Protein AF-A0A101HJ60-F1 (afdb_monomer)

Nearest PDB structures (foldseek):
  8q4e-assembly1_A  TM=5.553E-01  e=1.356E-05  Legionella pneumophila 130b
  1u0o-assembly1_B  TM=5.057E-01  e=9.480E-02  Bothrops jararaca
  3bx4-assembly1_D  TM=4.708E-01  e=1.069E-01  unclassified
  1j35-assembly1_B  TM=5.857E-01  e=5.773E-01  Protobothrops flavoviridis
  1ijk-assembly1_C  TM=5.055E-01  e=4.272E-01  Bothrops jararaca

Solvent-accessible surface area (backbone atoms only — not comparable to full-atom values): 15508 Å² total; per-residue (Å²): 134,86,74,50,78,64,54,52,50,50,54,50,51,51,49,52,51,52,56,61,58,66,66,63,78,84,44,71,77,79,58,93,87,58,91,65,88,54,46,89,73,28,57,51,35,50,51,46,51,53,40,45,74,73,67,48,76,58,100,82,52,80,66,46,78,65,49,37,50,44,52,51,62,42,69,60,53,48,84,59,90,69,49,46,73,75,31,49,55,84,42,73,48,60,46,70,32,54,61,79,42,59,17,59,20,76,66,79,60,55,63,73,59,40,71,60,55,67,70,90,76,72,87,73,75,96,64,74,72,36,48,50,43,77,39,17,81,83,61,48,15,34,31,33,71,83,78,60,34,34,35,51,51,74,77,48,67,39,30,46,50,45,41,74,95,71,14,62,58,73,77,36,81,59,55,27,72,25,71,39,78,56,74,43,32,16,55,40,41,21,54,17,12,62,33,68,48,35,57,71,57,83,82,56,64,46,48,43,20,19,40,32,40,50,65,57,47,48,35,41,29,70,44,25,42,37,76,42,53,53,53,82,75,29,60,55,60,46,26,49,27,67,32,77,63,46,95,63,22,23,26,25,35,24,37,69,76,58,52,68,46,69,40,55,14,84,46,71,34,26,30,45,26,32,33,73,80,134

Structure (mmCIF, N/CA/C/O backbone):
data_AF-A0A101HJ60-F1
#
_entry.id   AF-A0A101HJ60-F1
#
loop_
_atom_site.group_PDB
_atom_site.id
_atom_site.type_symbol
_atom_site.label_atom_id
_atom_site.label_alt_id
_atom_site.label_comp_id
_atom_site.label_asym_id
_atom_site.label_entity_id
_atom_site.label_seq_id
_atom_site.pdbx_PDB_ins_code
_atom_site.Cartn_x
_atom_site.Cartn_y
_atom_site.Cartn_z
_atom_site.occupancy
_atom_site.B_iso_or_equiv
_atom_site.auth_seq_id
_atom_site.auth_comp_id
_atom_site.auth_asym_id
_atom_site.auth_atom_id
_atom_site.pdbx_PDB_model_num
ATOM 1 N N . MET A 1 1 ? 21.385 -27.081 -83.875 1.00 53.28 1 MET A N 1
ATOM 2 C CA . MET A 1 1 ? 20.832 -25.884 -84.543 1.00 53.28 1 MET A CA 1
ATOM 3 C C . MET A 1 1 ? 21.616 -24.682 -84.031 1.00 53.28 1 MET A C 1
ATOM 5 O O . MET A 1 1 ? 21.641 -24.483 -82.825 1.00 53.28 1 MET A O 1
ATOM 9 N N . LYS A 1 2 ? 22.385 -23.988 -84.884 1.00 59.38 2 LYS A N 1
ATOM 10 C CA . LYS A 1 2 ? 23.155 -22.803 -84.465 1.00 59.38 2 LYS A CA 1
ATOM 11 C C . LYS A 1 2 ? 22.198 -21.619 -84.438 1.00 59.38 2 LYS A C 1
ATOM 13 O O . LYS A 1 2 ? 21.744 -21.204 -85.498 1.00 59.38 2 LYS A O 1
ATOM 18 N N . LEU A 1 3 ? 21.896 -21.132 -83.241 1.00 58.69 3 LEU A N 1
ATOM 19 C CA . LEU A 1 3 ? 21.104 -19.921 -83.065 1.00 58.69 3 LEU A CA 1
ATOM 20 C C . LEU A 1 3 ? 21.873 -18.746 -83.670 1.00 58.69 3 LEU A C 1
ATOM 22 O O . LEU A 1 3 ? 23.085 -18.609 -83.469 1.00 58.69 3 LEU A O 1
ATOM 26 N N . ASN A 1 4 ? 21.185 -17.924 -84.451 1.00 81.44 4 ASN A N 1
ATOM 27 C CA . ASN A 1 4 ? 21.777 -16.705 -84.98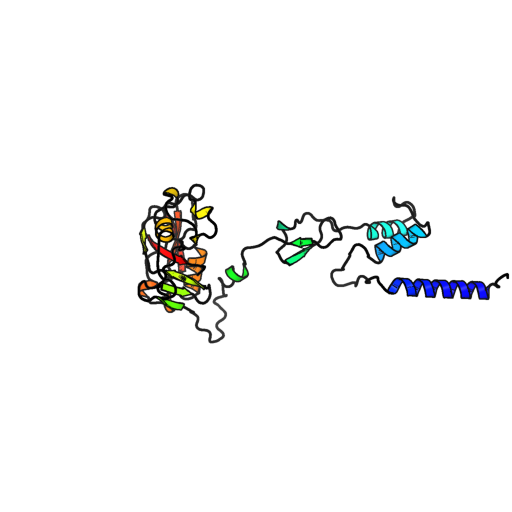0 1.00 81.44 4 ASN A CA 1
ATOM 28 C C . ASN A 1 4 ? 21.901 -15.649 -83.864 1.00 81.44 4 ASN A C 1
ATOM 30 O O . ASN A 1 4 ? 21.317 -15.773 -82.788 1.00 81.44 4 ASN A O 1
ATOM 34 N N . LYS A 1 5 ? 22.685 -14.592 -84.101 1.00 69.44 5 LYS A N 1
ATOM 35 C CA . LYS A 1 5 ? 22.958 -13.565 -83.078 1.00 69.44 5 LYS A CA 1
ATOM 36 C C . LYS A 1 5 ? 21.687 -12.916 -82.508 1.00 69.44 5 LYS A C 1
ATOM 38 O O . LYS A 1 5 ? 21.695 -12.514 -81.352 1.00 69.44 5 LYS A O 1
ATOM 43 N N . SER A 1 6 ? 20.622 -12.817 -83.302 1.00 64.12 6 SER A N 1
ATOM 44 C CA . SER A 1 6 ? 19.357 -12.206 -82.885 1.00 64.12 6 SER A CA 1
ATOM 45 C C . SER A 1 6 ? 18.532 -13.164 -82.023 1.00 64.12 6 SER A C 1
ATOM 47 O O . SER A 1 6 ? 18.000 -12.764 -80.995 1.00 64.12 6 SER A O 1
ATOM 49 N N . GLU A 1 7 ? 18.527 -14.450 -82.369 1.00 69.12 7 GLU A N 1
ATOM 50 C CA . GLU A 1 7 ? 17.906 -15.503 -81.565 1.00 69.12 7 GLU A CA 1
ATOM 51 C C . GLU A 1 7 ? 18.606 -15.650 -80.215 1.00 69.12 7 GLU A C 1
ATOM 53 O O . GLU A 1 7 ? 17.929 -15.665 -79.199 1.00 69.12 7 GLU A O 1
ATOM 58 N N . ILE A 1 8 ? 19.945 -15.643 -80.174 1.00 73.44 8 ILE A N 1
ATOM 59 C CA . ILE A 1 8 ? 20.706 -15.660 -78.911 1.00 73.44 8 ILE A CA 1
ATOM 60 C C . ILE A 1 8 ? 20.315 -14.469 -78.028 1.00 73.44 8 ILE A C 1
ATOM 62 O O . ILE A 1 8 ? 20.124 -14.631 -76.824 1.00 73.44 8 ILE A O 1
ATOM 66 N N . PHE A 1 9 ? 20.163 -13.283 -78.620 1.00 74.75 9 PHE A N 1
ATOM 67 C CA . PHE A 1 9 ? 19.781 -12.080 -77.886 1.00 74.75 9 PHE A CA 1
ATOM 68 C C . PHE A 1 9 ? 18.373 -12.196 -77.290 1.00 74.75 9 PHE A C 1
ATOM 70 O O . PHE A 1 9 ? 18.170 -11.865 -76.126 1.00 74.75 9 PHE A O 1
ATOM 77 N N . ILE A 1 10 ? 17.418 -12.728 -78.056 1.00 76.56 10 ILE A N 1
ATOM 78 C CA . ILE A 1 10 ? 16.039 -12.945 -77.605 1.00 76.56 10 ILE A CA 1
ATOM 79 C C . ILE A 1 10 ? 15.983 -14.009 -76.505 1.00 76.56 10 ILE A C 1
ATOM 81 O O . ILE A 1 10 ? 15.302 -13.801 -75.504 1.00 76.56 10 ILE A O 1
ATOM 85 N N . THR A 1 11 ? 16.729 -15.110 -76.627 1.00 72.25 11 THR A N 1
ATOM 86 C CA . THR A 1 11 ? 16.753 -16.148 -75.587 1.00 72.25 11 THR A CA 1
ATOM 87 C C . THR A 1 11 ? 17.346 -15.616 -74.284 1.00 72.25 11 THR A C 1
ATOM 89 O O . THR A 1 11 ? 16.808 -15.898 -73.216 1.00 72.25 11 THR A O 1
ATOM 92 N N . VAL A 1 12 ? 18.404 -14.798 -74.348 1.00 73.81 12 VAL A N 1
ATOM 93 C CA . VAL A 1 12 ? 18.971 -14.121 -73.167 1.00 73.81 12 VAL A CA 1
ATOM 94 C C . VAL A 1 12 ? 17.957 -13.154 -72.556 1.00 73.81 12 VAL A C 1
ATOM 96 O O . VAL A 1 12 ? 17.768 -13.169 -71.343 1.00 73.81 12 VAL A O 1
ATOM 99 N N . LEU A 1 13 ? 17.248 -12.370 -73.373 1.00 72.56 13 LEU A N 1
ATOM 100 C CA . LEU A 1 13 ? 16.248 -11.418 -72.888 1.00 72.56 13 LEU A CA 1
ATOM 101 C C . LEU A 1 13 ? 15.080 -12.123 -72.182 1.00 72.56 13 LEU A C 1
ATOM 103 O O . LEU A 1 13 ? 14.685 -11.723 -71.093 1.00 72.56 13 LEU A O 1
ATOM 107 N N . ILE A 1 14 ? 14.577 -13.215 -72.765 1.00 71.12 14 ILE A N 1
ATOM 108 C CA . ILE A 1 14 ? 13.515 -14.041 -72.176 1.00 71.12 14 ILE A CA 1
ATOM 109 C C . ILE A 1 14 ? 14.000 -14.687 -70.873 1.00 71.12 14 ILE A C 1
ATOM 111 O O . ILE A 1 14 ? 13.264 -14.704 -69.895 1.00 71.12 14 ILE A O 1
ATOM 115 N N . SER A 1 15 ? 15.252 -15.150 -70.820 1.00 64.50 15 SER A N 1
ATOM 116 C CA . SER A 1 15 ? 15.836 -15.735 -69.604 1.00 64.50 15 SER A CA 1
ATOM 117 C C . SER A 1 15 ? 15.939 -14.709 -68.469 1.00 64.50 15 SER A C 1
ATOM 119 O O . SER A 1 15 ? 15.583 -15.018 -67.337 1.00 64.50 15 SER A O 1
ATOM 121 N N . VAL A 1 16 ? 16.366 -13.477 -68.774 1.00 66.81 16 VAL A N 1
ATOM 122 C CA . VAL A 1 16 ? 16.451 -12.363 -67.810 1.00 66.81 16 VAL A CA 1
ATOM 123 C C . VAL A 1 16 ? 15.065 -11.949 -67.312 1.00 66.81 16 VAL A C 1
ATOM 125 O O . VAL A 1 16 ? 14.901 -11.696 -66.122 1.00 66.81 16 VAL A O 1
ATOM 128 N N . VAL A 1 17 ? 14.057 -11.928 -68.188 1.00 58.56 17 VAL A N 1
ATOM 129 C CA . VAL A 1 17 ? 12.671 -11.615 -67.805 1.00 58.56 17 VAL A CA 1
ATOM 130 C C . VAL A 1 17 ? 12.067 -12.732 -66.947 1.00 58.56 17 VAL A C 1
ATOM 132 O O . VAL A 1 17 ? 11.464 -12.433 -65.923 1.00 58.56 17 VAL A O 1
ATOM 135 N N . ILE A 1 18 ? 12.281 -14.006 -67.297 1.00 55.09 18 ILE A N 1
ATOM 136 C CA . ILE A 1 18 ? 11.765 -15.154 -66.530 1.00 55.09 18 ILE A CA 1
ATOM 137 C C . ILE A 1 18 ? 12.427 -15.238 -65.144 1.00 55.09 18 ILE A C 1
ATOM 139 O O . ILE A 1 18 ? 11.719 -15.399 -64.148 1.00 55.09 18 ILE A O 1
ATOM 143 N N . LEU A 1 19 ? 13.752 -15.055 -65.059 1.00 53.19 19 LEU A N 1
ATOM 144 C CA . LEU A 1 19 ? 14.479 -14.948 -63.784 1.00 53.19 19 LEU A CA 1
ATOM 145 C C . LEU A 1 19 ? 13.995 -13.743 -62.965 1.00 53.19 19 LEU A C 1
ATOM 147 O O . LEU A 1 19 ? 13.767 -13.875 -61.768 1.00 53.19 19 LEU A O 1
ATOM 151 N N . GLY A 1 20 ? 13.765 -12.598 -63.614 1.00 49.75 20 GLY A N 1
ATOM 152 C CA . GLY A 1 20 ? 13.230 -11.398 -62.970 1.00 49.75 20 GLY A CA 1
ATOM 153 C C . GLY A 1 20 ? 11.818 -11.577 -62.409 1.00 49.75 20 GLY A C 1
ATOM 154 O O . GLY A 1 20 ? 11.497 -10.961 -61.403 1.00 49.75 20 GLY A O 1
ATOM 155 N N . THR A 1 21 ? 10.984 -12.434 -63.010 1.00 48.88 21 THR A N 1
ATOM 156 C CA . THR A 1 21 ? 9.614 -12.699 -62.530 1.00 48.88 21 THR A CA 1
ATOM 157 C C . THR A 1 21 ? 9.519 -13.778 -61.449 1.00 48.88 21 THR A C 1
ATOM 159 O O . THR A 1 21 ? 8.618 -13.707 -60.619 1.00 48.88 21 THR A O 1
ATOM 162 N N . TYR A 1 22 ? 10.435 -14.755 -61.412 1.00 45.03 22 TYR A N 1
ATOM 163 C CA . TYR A 1 22 ? 10.406 -15.830 -60.404 1.00 45.03 22 TYR A CA 1
ATOM 164 C C . TYR A 1 22 ? 10.861 -15.365 -59.011 1.00 45.03 22 TYR A C 1
ATOM 166 O O . TYR A 1 22 ? 10.383 -15.886 -58.008 1.00 45.03 22 TYR A O 1
ATOM 174 N N . VAL A 1 23 ? 11.724 -14.346 -58.940 1.00 48.41 23 VAL A N 1
ATOM 175 C CA . VAL A 1 23 ? 12.273 -13.810 -57.678 1.00 48.41 23 VAL A CA 1
ATOM 176 C C . VAL A 1 23 ? 11.234 -13.021 -56.855 1.00 48.41 23 VAL A C 1
ATOM 178 O O . VAL A 1 23 ? 11.442 -12.797 -55.669 1.00 48.41 23 VAL A O 1
ATOM 181 N N . VAL A 1 24 ? 10.085 -12.640 -57.430 1.00 45.44 24 VAL A N 1
ATOM 182 C CA . VAL A 1 24 ? 9.158 -11.660 -56.815 1.00 45.44 24 VAL A CA 1
ATOM 183 C C . VAL A 1 24 ? 7.969 -12.295 -56.073 1.00 45.44 24 VAL A C 1
ATOM 185 O O . VAL A 1 24 ? 7.126 -11.573 -55.555 1.00 45.44 24 VAL A O 1
ATOM 188 N N . SER A 1 25 ? 7.841 -13.626 -55.997 1.00 43.34 25 SER A N 1
ATOM 189 C CA . SER A 1 25 ? 6.591 -14.235 -55.485 1.00 43.34 25 SER A CA 1
ATOM 190 C C . SER A 1 25 ? 6.587 -14.717 -54.028 1.00 43.34 25 SER A C 1
ATOM 192 O O . SER A 1 25 ? 5.519 -15.074 -53.539 1.00 43.34 25 SER A O 1
ATOM 194 N N . THR A 1 26 ? 7.704 -14.657 -53.295 1.00 43.84 26 THR A N 1
ATOM 195 C CA . THR A 1 26 ? 7.722 -14.994 -51.850 1.00 43.84 26 THR A CA 1
ATOM 196 C C . THR A 1 26 ? 8.608 -14.099 -50.986 1.00 43.84 26 THR A C 1
ATOM 198 O O . THR A 1 26 ? 8.618 -14.269 -49.773 1.00 43.84 26 THR A O 1
ATOM 201 N N . THR A 1 27 ? 9.331 -13.140 -51.564 1.00 43.47 27 THR A N 1
ATOM 202 C CA . THR A 1 27 ? 10.306 -12.336 -50.821 1.00 43.47 27 THR A CA 1
ATOM 203 C C . THR A 1 27 ? 9.762 -10.931 -50.577 1.00 43.47 27 THR A C 1
ATOM 205 O O . THR A 1 27 ? 9.437 -10.185 -51.504 1.00 43.47 27 THR A O 1
ATOM 208 N N . LEU A 1 28 ? 9.598 -10.573 -49.302 1.00 44.28 28 LEU A N 1
ATOM 209 C CA . LEU A 1 28 ? 9.188 -9.229 -48.909 1.00 44.28 28 LEU A CA 1
ATOM 210 C C . LEU A 1 28 ? 10.346 -8.265 -49.201 1.00 44.28 28 LEU A C 1
ATOM 212 O O . LEU A 1 28 ? 11.462 -8.440 -48.715 1.00 44.28 28 LEU A O 1
ATOM 216 N N . ALA A 1 29 ? 10.092 -7.253 -50.029 1.00 41.88 29 ALA A N 1
ATOM 217 C CA . ALA A 1 29 ? 11.044 -6.177 -50.263 1.00 41.88 29 ALA A CA 1
ATOM 218 C C . ALA A 1 29 ? 11.153 -5.299 -49.006 1.00 41.88 29 ALA A C 1
ATOM 220 O O . ALA A 1 29 ? 10.136 -4.822 -48.500 1.00 41.88 29 ALA A O 1
ATOM 221 N N . GLU A 1 30 ? 12.374 -5.043 -48.530 1.00 50.38 30 GLU A N 1
ATOM 222 C CA . GLU A 1 30 ? 12.608 -4.083 -47.449 1.00 50.38 30 GLU A CA 1
ATOM 223 C C . GLU A 1 30 ? 12.185 -2.675 -47.910 1.00 50.38 30 GLU A C 1
ATOM 225 O O . GLU A 1 30 ? 12.734 -2.111 -48.862 1.00 50.38 30 GLU A O 1
ATOM 230 N N . GLN A 1 31 ? 11.166 -2.105 -47.262 1.00 39.38 31 GLN A N 1
ATOM 231 C CA . GLN A 1 31 ? 10.743 -0.726 -47.495 1.00 39.38 31 GLN A CA 1
ATOM 232 C C . GLN A 1 31 ? 11.725 0.234 -46.813 1.00 39.38 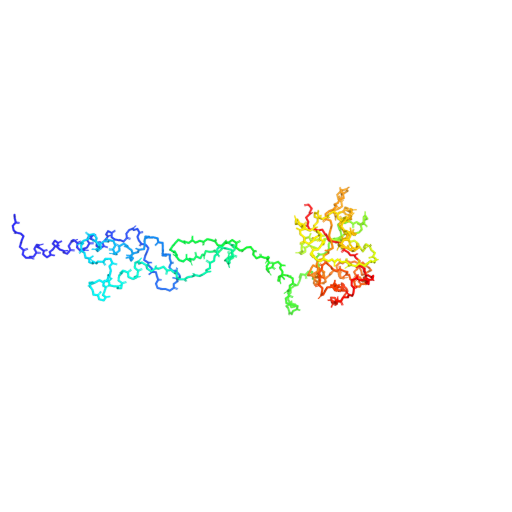31 GLN A C 1
ATOM 234 O O . GLN A 1 31 ? 11.952 0.173 -45.609 1.00 39.38 31 GLN A O 1
ATOM 239 N N . SER A 1 32 ? 12.262 1.194 -47.565 1.00 37.75 32 SER A N 1
ATOM 240 C CA . SER A 1 32 ? 12.943 2.352 -46.980 1.00 37.75 32 SER A CA 1
ATOM 241 C C . SER A 1 32 ? 11.903 3.219 -46.254 1.00 37.75 32 SER A C 1
ATOM 243 O O . SER A 1 32 ? 11.101 3.878 -46.919 1.00 37.75 32 SER A O 1
ATOM 245 N N . GLY A 1 33 ? 11.928 3.250 -44.916 1.00 43.91 33 GLY A N 1
ATOM 246 C CA . GLY A 1 33 ? 11.156 4.213 -44.113 1.00 43.91 33 GLY A CA 1
ATOM 247 C C . GLY A 1 33 ? 10.330 3.657 -42.946 1.00 43.91 33 GLY A C 1
ATOM 248 O O . GLY A 1 33 ? 9.668 4.439 -42.271 1.00 43.91 33 GLY A O 1
ATOM 249 N N . GLY A 1 34 ? 10.386 2.357 -42.663 1.00 41.34 34 GLY A N 1
ATOM 250 C CA . GLY A 1 34 ? 9.818 1.737 -41.459 1.00 41.34 34 GLY A CA 1
ATOM 251 C C . GLY A 1 34 ? 10.590 0.459 -41.133 1.00 41.34 34 GLY A C 1
ATOM 252 O O . GLY A 1 34 ? 11.193 -0.109 -42.041 1.00 41.34 34 GLY A O 1
ATOM 253 N N . SER A 1 35 ? 10.649 0.056 -39.859 1.00 43.16 35 SER A N 1
ATOM 254 C CA . SER A 1 35 ? 11.460 -1.088 -39.407 1.00 43.16 35 SER A CA 1
ATOM 255 C C . SER A 1 35 ? 11.230 -2.337 -40.279 1.00 43.16 35 SER A C 1
ATOM 257 O O . SER A 1 35 ? 10.080 -2.771 -40.382 1.00 43.16 35 SER A O 1
ATOM 259 N N . PRO A 1 36 ? 12.277 -2.906 -40.910 1.00 51.25 36 PRO A N 1
ATOM 260 C CA . PRO A 1 36 ? 12.139 -4.086 -41.757 1.00 51.25 36 PRO A CA 1
ATOM 261 C C . PRO A 1 36 ? 11.844 -5.353 -40.945 1.00 51.25 36 PRO A C 1
ATOM 263 O O . PRO A 1 36 ? 12.383 -5.555 -39.859 1.00 51.25 36 PRO A O 1
ATOM 266 N N . GLU A 1 37 ? 11.030 -6.237 -41.517 1.00 48.00 37 GLU A N 1
ATOM 267 C CA . GLU A 1 37 ? 10.997 -7.661 -41.171 1.00 48.00 37 GLU A CA 1
ATOM 268 C C . GLU A 1 37 ? 12.194 -8.326 -41.867 1.00 48.00 37 GLU A C 1
ATOM 270 O O . GLU A 1 37 ? 12.139 -8.668 -43.049 1.00 48.00 37 GLU A O 1
ATOM 275 N N . SER A 1 38 ? 13.315 -8.435 -41.154 1.00 49.91 38 SER A N 1
ATOM 276 C CA . SER A 1 38 ? 14.534 -9.091 -41.640 1.00 49.91 38 SER A CA 1
ATOM 277 C C . SER A 1 38 ? 14.631 -10.515 -41.086 1.00 49.91 38 SER A C 1
ATOM 279 O O . SER A 1 38 ? 15.596 -10.839 -40.397 1.00 49.91 38 SER A O 1
ATOM 281 N N . GLY A 1 39 ? 13.635 -11.359 -41.369 1.00 54.50 39 GLY A N 1
ATOM 282 C CA . GLY A 1 39 ? 13.695 -12.793 -41.060 1.00 54.50 39 GLY A CA 1
ATOM 283 C C . GLY A 1 39 ? 14.842 -13.521 -41.784 1.00 54.50 39 GLY A C 1
ATOM 284 O O . GLY A 1 39 ? 15.622 -12.923 -42.534 1.00 54.50 39 GLY A O 1
ATOM 285 N N . GLU A 1 40 ? 14.960 -14.837 -41.577 1.00 54.50 40 GLU A N 1
ATOM 286 C CA . GLU A 1 40 ? 16.001 -15.667 -42.215 1.00 54.50 40 GLU A CA 1
ATOM 287 C C . GLU A 1 40 ? 15.931 -15.653 -43.762 1.00 54.50 40 GLU A C 1
ATOM 289 O O . GLU A 1 40 ? 16.966 -15.779 -44.418 1.00 54.50 40 GLU A O 1
ATOM 294 N N . ASP A 1 41 ? 14.756 -15.361 -44.332 1.00 60.50 41 ASP A N 1
ATOM 295 C CA . ASP A 1 41 ? 14.457 -15.375 -45.774 1.00 60.50 41 ASP A CA 1
ATOM 296 C C . ASP A 1 41 ? 14.472 -13.972 -46.426 1.00 60.50 41 ASP A C 1
ATOM 298 O O . ASP A 1 41 ? 13.591 -13.600 -47.207 1.00 60.50 41 ASP A O 1
ATOM 302 N N . SER A 1 42 ? 15.450 -13.127 -46.086 1.00 65.38 42 SER A N 1
ATOM 303 C CA . SER A 1 42 ? 15.544 -11.788 -46.686 1.00 65.38 42 SER A CA 1
ATOM 304 C C . SER A 1 42 ? 15.967 -11.836 -48.162 1.00 65.38 42 SER A C 1
ATOM 306 O O . SER A 1 42 ? 16.780 -12.667 -48.569 1.00 65.38 42 SER A O 1
ATOM 308 N N . VAL A 1 43 ? 15.522 -10.859 -48.968 1.00 69.62 43 VAL A N 1
ATOM 309 C CA . VAL A 1 43 ? 15.947 -10.693 -50.382 1.00 69.62 43 VAL A CA 1
ATOM 310 C C . VAL A 1 43 ? 17.476 -10.668 -50.517 1.00 69.62 43 VAL A C 1
ATOM 312 O O . VAL A 1 43 ? 18.037 -11.121 -51.518 1.00 69.62 43 VAL A O 1
ATOM 315 N N . LEU A 1 44 ? 18.170 -10.140 -49.508 1.00 73.12 44 LEU A N 1
ATOM 316 C CA . LEU A 1 44 ? 19.628 -10.065 -49.465 1.00 73.12 44 LEU A CA 1
ATOM 317 C C . LEU A 1 44 ? 20.264 -11.441 -49.226 1.00 73.12 44 LEU A C 1
ATOM 319 O O . LEU A 1 44 ? 21.250 -11.766 -49.892 1.00 73.12 44 LEU A O 1
ATOM 323 N N . MET A 1 45 ? 19.688 -12.250 -48.330 1.00 75.25 45 MET A N 1
ATOM 324 C CA . MET A 1 45 ? 20.110 -13.633 -48.101 1.00 75.25 45 MET A CA 1
ATOM 325 C C . MET A 1 45 ? 19.847 -14.500 -49.339 1.00 75.25 45 MET A C 1
ATOM 327 O O . MET A 1 45 ? 20.736 -15.224 -49.786 1.00 75.25 45 MET A O 1
ATOM 331 N N . ASP A 1 46 ? 18.691 -14.344 -49.979 1.00 75.94 46 ASP A N 1
ATOM 332 C CA . ASP A 1 46 ? 18.345 -15.060 -51.211 1.00 75.94 46 ASP A CA 1
ATOM 333 C C . ASP A 1 46 ? 19.229 -14.673 -52.394 1.00 75.94 46 ASP A C 1
ATOM 335 O O . ASP A 1 46 ? 19.678 -15.533 -53.160 1.00 75.94 46 ASP A O 1
ATOM 339 N N . THR A 1 47 ? 19.539 -13.384 -52.534 1.00 75.75 47 THR A N 1
ATOM 340 C CA . THR A 1 47 ? 20.480 -12.898 -53.548 1.00 75.75 47 THR A CA 1
ATOM 341 C C . THR A 1 47 ? 21.871 -13.482 -53.309 1.00 75.75 47 THR A C 1
ATOM 343 O O . THR A 1 47 ? 22.515 -13.948 -54.251 1.00 75.75 47 THR A O 1
ATOM 346 N N . TYR A 1 48 ? 22.331 -13.512 -52.055 1.00 79.06 48 TYR A N 1
ATOM 347 C CA . TYR A 1 48 ? 23.595 -14.147 -51.686 1.00 79.06 48 TYR A CA 1
ATOM 348 C C . TYR A 1 48 ? 23.600 -15.647 -52.020 1.00 79.06 48 TYR A C 1
ATOM 350 O O . TYR A 1 48 ? 24.504 -16.106 -52.724 1.00 79.06 48 TYR A O 1
ATOM 358 N N . ASN A 1 49 ? 22.579 -16.396 -51.596 1.00 79.44 49 ASN A N 1
ATOM 359 C CA . ASN A 1 49 ? 22.450 -17.832 -51.847 1.00 79.44 49 ASN A CA 1
ATOM 360 C C . ASN A 1 49 ? 22.390 -18.147 -53.348 1.00 79.44 49 ASN A C 1
ATOM 362 O O . ASN A 1 49 ? 23.079 -19.052 -53.825 1.00 79.44 49 ASN A O 1
ATOM 366 N N . SER A 1 50 ? 21.639 -17.354 -54.115 1.00 80.81 50 SER A N 1
ATOM 367 C CA . SER A 1 50 ? 21.524 -17.493 -55.569 1.00 80.81 50 SER A CA 1
ATOM 368 C C . SER A 1 50 ? 22.864 -17.262 -56.264 1.00 80.81 50 SER A C 1
ATOM 370 O O . SER A 1 50 ? 23.301 -18.093 -57.061 1.00 80.81 50 SER A O 1
ATOM 372 N N . LEU A 1 51 ? 23.571 -16.179 -55.931 1.00 77.81 51 LEU A N 1
ATOM 373 C CA . LEU A 1 51 ? 24.883 -15.881 -56.510 1.00 77.81 51 LEU A CA 1
ATOM 374 C C . LEU A 1 51 ? 25.929 -16.936 -56.134 1.00 77.81 51 LEU A C 1
ATOM 376 O O . LEU A 1 51 ? 26.693 -17.370 -56.999 1.00 77.81 51 LEU A O 1
ATOM 380 N N . LYS A 1 52 ? 25.911 -17.406 -54.882 1.00 77.88 52 LYS A N 1
ATOM 381 C CA . LYS A 1 52 ? 26.764 -18.502 -54.411 1.00 77.88 52 LYS A CA 1
ATOM 382 C C . LYS A 1 52 ? 26.494 -19.793 -55.185 1.00 77.88 52 LYS A C 1
ATOM 384 O O . LYS A 1 52 ? 27.440 -20.450 -55.613 1.00 77.88 52 LYS A O 1
ATOM 389 N N . SER A 1 53 ? 25.224 -20.131 -55.429 1.00 80.88 53 SER A N 1
ATOM 390 C CA . SER A 1 53 ? 24.834 -21.319 -56.207 1.00 80.88 53 SER A CA 1
ATOM 391 C C . SER A 1 53 ? 25.320 -21.269 -57.662 1.00 80.88 53 SER A C 1
ATOM 393 O O . SER A 1 53 ? 25.661 -22.295 -58.245 1.00 80.88 53 SER A O 1
ATOM 395 N N . LEU A 1 54 ? 25.427 -20.061 -58.223 1.00 80.38 54 LEU A N 1
ATOM 396 C CA . LEU A 1 54 ? 25.960 -19.797 -59.559 1.00 80.38 54 LEU A CA 1
ATOM 397 C C . LEU A 1 54 ? 27.501 -19.750 -59.599 1.00 80.38 54 LEU A C 1
ATOM 399 O O . LEU A 1 54 ? 28.078 -19.508 -60.658 1.00 80.38 54 LEU A O 1
ATOM 403 N N . GLY A 1 55 ? 28.175 -19.987 -58.468 1.00 77.94 55 GLY A N 1
ATOM 404 C CA . GLY A 1 55 ? 29.635 -20.006 -58.362 1.00 77.94 55 GLY A CA 1
ATOM 405 C C . GLY A 1 55 ? 30.280 -18.623 -58.250 1.00 77.94 55 GLY A C 1
ATOM 406 O O . GLY A 1 55 ? 31.500 -18.510 -58.379 1.00 77.94 55 GLY A O 1
ATOM 407 N N . TYR A 1 56 ? 29.495 -17.569 -58.016 1.00 72.31 56 TYR A N 1
ATOM 408 C CA . TYR A 1 56 ? 30.030 -16.241 -57.737 1.00 72.31 56 TYR A CA 1
ATOM 409 C C . TYR A 1 56 ? 30.362 -16.107 -56.251 1.00 72.31 56 TYR A C 1
ATOM 411 O O . TYR A 1 56 ? 29.556 -16.460 -55.392 1.00 72.31 56 TYR A O 1
ATOM 419 N N . GLY A 1 57 ? 31.533 -15.536 -55.949 1.00 70.31 57 GLY A N 1
ATOM 420 C CA . GLY A 1 57 ? 31.886 -15.178 -54.579 1.00 70.31 57 GLY A CA 1
ATOM 421 C C . GLY A 1 57 ? 32.740 -16.182 -53.795 1.00 70.31 57 GLY A C 1
ATOM 422 O O . GLY A 1 57 ? 33.050 -17.272 -54.257 1.00 70.31 57 GLY A O 1
ATOM 423 N N . THR A 1 58 ? 33.161 -15.775 -52.594 1.00 68.06 58 THR A N 1
ATOM 424 C CA . THR A 1 58 ? 33.786 -16.625 -51.559 1.00 68.06 58 THR A CA 1
ATOM 425 C C . THR A 1 58 ? 33.259 -16.220 -50.184 1.00 68.06 58 THR A C 1
ATOM 427 O O . THR A 1 58 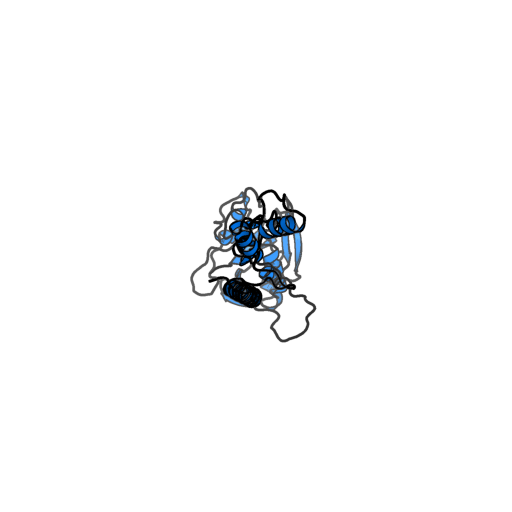? 32.897 -15.058 -50.004 1.00 68.06 58 THR A O 1
ATOM 430 N N . GLU A 1 59 ? 33.256 -17.134 -49.207 1.00 64.25 59 GLU A N 1
ATOM 431 C CA . GLU A 1 59 ? 32.746 -16.881 -47.841 1.00 64.25 59 GLU A CA 1
ATOM 432 C C . GLU A 1 59 ? 33.552 -15.830 -47.059 1.00 64.25 59 GLU A C 1
ATOM 434 O O . GLU A 1 59 ? 33.073 -15.276 -46.077 1.00 64.25 59 GLU A O 1
ATOM 439 N N . THR A 1 60 ? 34.765 -15.517 -47.516 1.00 62.44 60 THR A N 1
ATOM 440 C CA . THR A 1 60 ? 35.727 -14.650 -46.823 1.00 62.44 60 THR A CA 1
ATOM 441 C C . THR A 1 60 ? 35.909 -13.269 -47.464 1.00 62.44 60 THR A C 1
ATOM 443 O O . THR A 1 60 ? 36.796 -12.522 -47.063 1.00 62.44 60 THR A O 1
ATOM 446 N N . GLY A 1 61 ? 35.083 -12.892 -48.451 1.00 60.38 61 GLY A N 1
ATOM 447 C CA . GLY A 1 61 ? 35.078 -11.524 -48.997 1.00 60.38 61 GLY A CA 1
ATOM 448 C C . GLY A 1 61 ? 36.239 -11.180 -49.949 1.00 60.38 61 GLY A C 1
ATOM 449 O O . GLY A 1 61 ? 36.775 -10.070 -49.925 1.00 60.38 61 GLY A O 1
ATOM 450 N N . ALA A 1 62 ? 36.648 -12.117 -50.810 1.00 57.47 62 ALA A N 1
ATOM 451 C CA . ALA A 1 62 ? 37.812 -11.931 -51.689 1.00 57.47 62 ALA A CA 1
ATOM 452 C C . ALA A 1 62 ? 37.488 -11.421 -53.114 1.00 57.47 62 ALA A C 1
ATOM 454 O O . ALA A 1 62 ? 38.404 -11.179 -53.894 1.00 57.47 62 ALA A O 1
ATOM 455 N N . ASN A 1 63 ? 36.211 -11.228 -53.473 1.00 63.16 63 ASN A N 1
ATOM 456 C CA . ASN A 1 63 ? 35.777 -10.940 -54.856 1.00 63.16 63 ASN A CA 1
ATOM 457 C C . ASN A 1 63 ? 35.426 -9.466 -55.139 1.00 63.16 63 ASN A C 1
ATOM 459 O O . ASN A 1 63 ? 34.700 -9.148 -56.081 1.00 63.16 63 ASN A O 1
ATOM 463 N N . GLY A 1 64 ? 35.973 -8.549 -54.340 1.00 68.06 64 GLY A N 1
ATOM 464 C CA . GLY A 1 64 ? 35.875 -7.109 -54.566 1.00 68.06 64 GLY A CA 1
ATOM 465 C C . GLY A 1 64 ? 34.729 -6.412 -53.818 1.00 68.06 64 GLY A C 1
ATOM 466 O O . GLY A 1 64 ? 33.912 -7.055 -53.155 1.00 68.06 64 GLY A O 1
ATOM 467 N N . PRO A 1 65 ? 34.658 -5.068 -53.906 1.00 71.06 65 PRO A N 1
ATOM 468 C CA . PRO A 1 65 ? 33.856 -4.245 -52.996 1.00 71.06 65 PRO A CA 1
ATOM 469 C C . PRO A 1 65 ? 32.35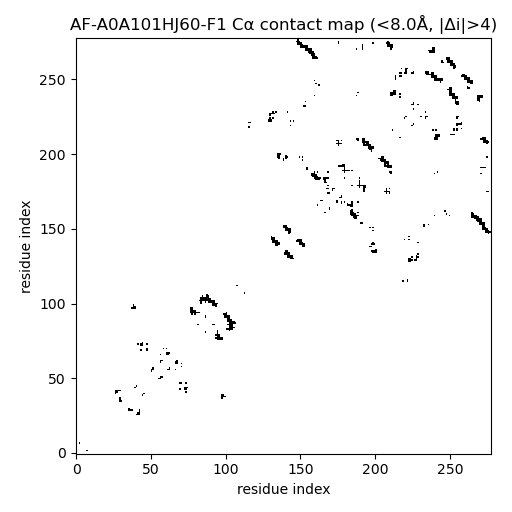4 -4.553 -53.001 1.00 71.06 65 PRO A C 1
ATOM 471 O O . PRO A 1 65 ? 31.691 -4.403 -51.979 1.00 71.06 65 PRO A O 1
ATOM 474 N N . VAL A 1 66 ? 31.812 -4.985 -54.142 1.00 71.62 66 VAL A N 1
ATOM 475 C CA . VAL A 1 66 ? 30.383 -5.304 -54.292 1.00 71.62 66 VAL A CA 1
ATOM 476 C C . VAL A 1 66 ? 30.041 -6.628 -53.613 1.00 71.62 66 VAL A C 1
ATOM 478 O O . VAL A 1 66 ? 29.062 -6.696 -52.880 1.00 71.62 66 VAL A O 1
ATOM 481 N N . TRP A 1 67 ? 30.872 -7.658 -53.788 1.00 75.38 67 TRP A N 1
ATOM 482 C CA . TRP A 1 67 ? 30.662 -8.949 -53.133 1.00 75.38 67 TRP A CA 1
ATOM 483 C C . TRP A 1 67 ? 30.768 -8.837 -51.609 1.00 75.38 67 TRP A C 1
ATOM 485 O O . TRP A 1 67 ? 29.963 -9.412 -50.881 1.00 75.38 67 TRP A O 1
ATOM 495 N N . ASN A 1 68 ? 31.698 -8.011 -51.126 1.00 73.50 68 ASN A N 1
ATOM 496 C CA . ASN A 1 68 ? 31.866 -7.766 -49.694 1.00 73.50 68 ASN A CA 1
ATOM 497 C C . ASN A 1 68 ? 30.639 -7.089 -49.089 1.00 73.50 68 ASN A C 1
ATOM 499 O O . ASN A 1 68 ? 30.246 -7.440 -47.984 1.00 73.50 68 ASN A O 1
ATOM 503 N N . ARG A 1 69 ? 29.996 -6.188 -49.841 1.00 75.44 69 ARG A N 1
ATOM 504 C CA . ARG A 1 69 ? 28.719 -5.581 -49.449 1.00 75.44 69 ARG A CA 1
ATOM 505 C C . ARG A 1 69 ? 27.570 -6.585 -49.439 1.00 75.44 69 ARG A C 1
ATOM 507 O O . ARG A 1 69 ? 26.735 -6.522 -48.545 1.00 75.44 69 ARG A O 1
ATOM 514 N N . ILE A 1 70 ? 27.517 -7.501 -50.406 1.00 76.00 70 ILE A N 1
ATOM 515 C CA . ILE A 1 70 ? 26.474 -8.539 -50.466 1.00 76.00 70 ILE A CA 1
ATOM 516 C C . ILE A 1 70 ? 26.585 -9.460 -49.249 1.00 76.00 70 ILE A C 1
ATOM 518 O O . ILE A 1 70 ? 25.608 -9.622 -48.528 1.00 76.00 70 ILE A O 1
ATOM 522 N N . ILE A 1 71 ? 27.780 -9.988 -48.966 1.00 76.38 71 ILE A N 1
ATOM 523 C CA . ILE A 1 71 ? 28.009 -10.853 -47.800 1.00 76.38 71 ILE A CA 1
ATOM 524 C C . ILE A 1 71 ? 27.762 -10.108 -46.494 1.00 76.38 71 ILE A C 1
ATOM 526 O O . ILE A 1 71 ? 27.087 -10.641 -45.617 1.00 76.38 71 ILE A O 1
ATOM 530 N N . SER A 1 72 ? 28.288 -8.886 -46.354 1.00 76.69 72 SER A N 1
ATOM 531 C CA . SER A 1 72 ? 28.099 -8.123 -45.121 1.00 76.69 72 SER A CA 1
ATOM 532 C C . SER A 1 72 ? 26.622 -7.867 -44.856 1.00 76.69 72 SER A C 1
ATOM 534 O O . SER A 1 72 ? 26.203 -7.962 -43.717 1.00 76.69 72 SER A O 1
ATOM 536 N N . SER A 1 73 ? 25.830 -7.592 -45.895 1.00 76.38 73 SER A N 1
ATOM 537 C CA . SER A 1 73 ? 24.392 -7.338 -45.751 1.00 76.38 73 SER A CA 1
ATOM 538 C C . SER A 1 73 ? 23.600 -8.630 -45.518 1.00 76.38 73 SER A C 1
ATOM 540 O O . SER A 1 73 ? 22.675 -8.650 -44.712 1.00 76.38 73 SER A O 1
ATOM 542 N N . ALA A 1 74 ? 23.979 -9.733 -46.169 1.00 77.56 74 ALA A N 1
ATOM 543 C CA . ALA A 1 74 ? 23.333 -11.032 -45.985 1.00 77.56 74 ALA A CA 1
ATOM 544 C C . ALA A 1 74 ? 23.556 -11.604 -44.577 1.00 77.56 74 ALA A C 1
ATOM 546 O O . ALA A 1 74 ? 22.627 -12.175 -44.016 1.00 77.56 74 ALA A O 1
ATOM 547 N N . ASN A 1 75 ? 24.740 -11.390 -43.995 1.00 76.88 75 ASN A N 1
ATOM 548 C CA . ASN A 1 75 ? 25.126 -11.927 -42.685 1.00 76.88 75 ASN A CA 1
ATOM 549 C C . ASN A 1 75 ? 25.008 -10.924 -41.532 1.00 76.88 75 ASN A C 1
ATOM 551 O O . ASN A 1 75 ? 25.331 -11.265 -40.397 1.00 76.88 75 ASN A O 1
ATOM 555 N N . TRP A 1 76 ? 24.603 -9.681 -41.799 1.00 81.56 76 TRP A N 1
ATOM 556 C CA . TRP A 1 76 ? 24.452 -8.686 -40.744 1.00 81.56 76 TRP A CA 1
ATOM 557 C C . TRP A 1 76 ? 23.385 -9.130 -39.739 1.00 81.56 76 TRP A C 1
ATOM 559 O O . TRP A 1 76 ? 22.250 -9.417 -40.128 1.00 81.56 76 TRP A O 1
ATOM 569 N N . VAL A 1 77 ? 23.735 -9.145 -38.459 1.00 79.44 77 VAL A N 1
ATOM 570 C CA . VAL A 1 77 ? 22.789 -9.290 -37.351 1.00 79.44 77 VAL A CA 1
ATOM 571 C C . VAL A 1 77 ? 22.788 -8.002 -36.531 1.00 79.44 77 VAL A C 1
ATOM 573 O O . VAL A 1 77 ? 23.815 -7.314 -36.492 1.00 79.44 77 VAL A O 1
ATOM 576 N N . PRO A 1 78 ? 21.663 -7.657 -35.888 1.00 78.81 78 PRO A N 1
ATOM 577 C CA . PRO A 1 78 ? 21.638 -6.581 -34.910 1.00 78.81 78 PRO A CA 1
ATOM 578 C C . PRO A 1 78 ? 22.651 -6.861 -33.799 1.00 78.81 78 PRO A C 1
ATOM 580 O O . PRO A 1 78 ? 22.676 -7.957 -33.241 1.00 78.81 78 PRO A O 1
ATOM 583 N N . ASP A 1 79 ? 23.484 -5.867 -33.504 1.00 76.94 79 ASP A N 1
ATOM 584 C CA . ASP A 1 79 ? 24.329 -5.862 -32.312 1.00 76.94 79 ASP A CA 1
ATOM 585 C C . ASP A 1 79 ? 23.477 -5.384 -31.130 1.00 76.94 79 ASP A C 1
ATOM 587 O O . ASP A 1 79 ? 22.717 -4.415 -31.260 1.00 76.94 79 ASP A O 1
ATOM 591 N N . GLY A 1 80 ? 23.554 -6.087 -30.007 1.00 77.56 80 GLY A N 1
ATOM 592 C CA . GLY A 1 80 ? 22.666 -5.893 -28.873 1.00 77.56 80 GLY A CA 1
ATOM 593 C C . GLY A 1 80 ? 23.214 -6.544 -27.613 1.00 77.56 80 GLY A C 1
ATOM 594 O O . GLY A 1 80 ? 24.027 -7.460 -27.657 1.00 77.56 80 GLY A O 1
ATOM 595 N N . THR A 1 81 ? 22.794 -6.014 -26.469 1.00 83.94 81 THR A N 1
ATOM 596 C CA . THR A 1 81 ? 23.040 -6.620 -25.153 1.00 83.94 81 THR A CA 1
ATOM 597 C C . THR A 1 81 ? 21.729 -6.797 -24.391 1.00 83.94 81 THR A C 1
ATOM 599 O O . THR A 1 81 ? 21.725 -6.809 -23.160 1.00 83.94 81 THR A O 1
ATOM 602 N N . VAL A 1 82 ? 20.602 -6.787 -25.105 1.00 84.69 82 VAL A N 1
ATOM 603 C CA . VAL A 1 82 ? 19.264 -6.772 -24.508 1.00 84.69 82 VAL A CA 1
ATOM 604 C C . VAL A 1 82 ? 18.756 -8.200 -24.393 1.00 84.69 82 VAL A C 1
ATOM 606 O O . VAL A 1 82 ? 18.755 -8.960 -25.353 1.00 84.69 82 VAL A O 1
ATOM 609 N N . THR A 1 83 ? 18.305 -8.573 -23.205 1.00 88.19 83 THR A N 1
ATOM 610 C CA . THR A 1 83 ? 17.754 -9.899 -22.911 1.00 88.19 83 THR A CA 1
ATOM 611 C C . THR A 1 83 ? 16.237 -9.823 -22.746 1.00 88.19 83 THR A C 1
ATOM 613 O O . THR A 1 83 ? 15.675 -8.739 -22.576 1.00 88.19 83 THR A O 1
ATOM 616 N N . GLU A 1 84 ? 15.542 -10.964 -22.810 1.00 87.44 84 GLU A N 1
ATOM 617 C CA . GLU A 1 84 ? 14.070 -11.009 -22.744 1.00 87.44 84 GLU A CA 1
ATOM 618 C C . GLU A 1 84 ? 13.531 -10.348 -21.465 1.00 87.44 84 GLU A C 1
ATOM 620 O O . GLU A 1 84 ? 12.528 -9.642 -21.510 1.00 87.44 84 GLU A O 1
ATOM 625 N N . ASP A 1 85 ? 14.233 -10.486 -20.341 1.00 82.12 85 ASP A N 1
ATOM 626 C CA . ASP A 1 85 ? 13.920 -9.869 -19.047 1.00 82.12 85 ASP A CA 1
ATOM 627 C C . ASP A 1 85 ? 14.264 -8.371 -18.958 1.00 82.12 85 ASP A C 1
ATOM 629 O O . ASP A 1 85 ? 14.013 -7.748 -17.933 1.00 82.12 85 ASP A O 1
ATOM 633 N N . THR A 1 86 ? 14.798 -7.765 -20.022 1.00 84.50 86 THR A N 1
ATOM 634 C CA . THR A 1 86 ? 15.042 -6.310 -20.113 1.00 84.50 86 THR A CA 1
ATOM 635 C C . THR A 1 86 ? 14.077 -5.594 -21.060 1.00 84.50 86 THR A C 1
ATOM 637 O O . THR A 1 86 ? 14.021 -4.363 -21.073 1.00 84.50 86 THR A O 1
ATOM 640 N N . VAL A 1 87 ? 13.297 -6.348 -21.842 1.00 82.50 87 VAL A N 1
ATOM 641 C CA . VAL A 1 87 ? 12.342 -5.822 -22.824 1.00 82.50 87 VAL A CA 1
ATOM 642 C C . VAL A 1 87 ? 10.920 -6.070 -22.338 1.00 82.50 87 VAL A C 1
ATOM 644 O O . VAL A 1 87 ? 10.587 -7.173 -21.914 1.00 82.50 87 VAL A O 1
ATOM 647 N N . ILE A 1 88 ? 10.085 -5.030 -22.394 1.00 80.62 88 ILE A N 1
ATOM 648 C CA . ILE A 1 88 ? 8.712 -5.033 -21.866 1.00 80.62 88 ILE A CA 1
ATOM 649 C C . ILE A 1 88 ? 7.897 -6.187 -22.461 1.00 80.62 88 ILE A C 1
ATOM 651 O O . ILE A 1 88 ? 7.950 -6.428 -23.669 1.00 80.62 88 ILE A O 1
ATOM 655 N N . SER A 1 89 ? 7.112 -6.862 -21.615 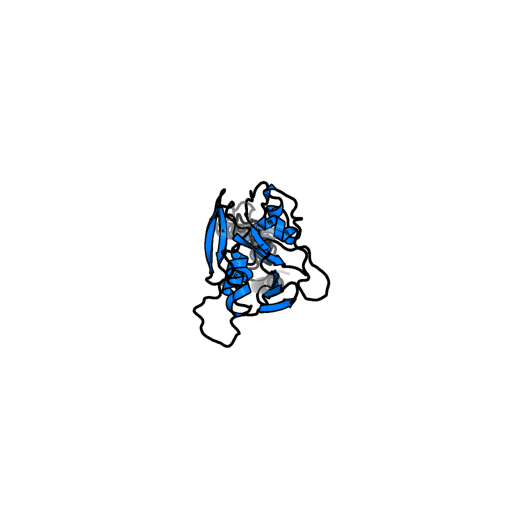1.00 85.56 89 SER A N 1
ATOM 656 C CA . SER A 1 89 ? 6.228 -7.951 -22.037 1.00 85.56 89 SER A CA 1
ATOM 657 C C . SER A 1 89 ? 5.365 -7.576 -23.247 1.00 85.56 89 SER A C 1
ATOM 659 O O . SER A 1 89 ? 4.759 -6.504 -23.293 1.00 85.56 89 SER A O 1
ATOM 661 N N . GLY A 1 90 ? 5.336 -8.454 -24.251 1.00 82.38 90 GLY A N 1
ATOM 662 C CA . GLY A 1 90 ? 4.571 -8.265 -25.488 1.00 82.38 90 GLY A CA 1
ATOM 663 C C . GLY A 1 90 ? 5.250 -7.401 -26.558 1.00 82.38 90 GLY A C 1
ATOM 664 O O . GLY A 1 90 ? 4.771 -7.376 -27.691 1.00 82.38 90 GLY A O 1
ATOM 665 N N . TYR A 1 91 ? 6.372 -6.741 -26.254 1.00 81.38 91 TYR A N 1
ATOM 666 C CA . TYR A 1 91 ? 7.186 -6.057 -27.261 1.00 81.38 91 TYR A CA 1
ATOM 667 C C . TYR A 1 91 ? 8.215 -7.009 -27.867 1.00 81.38 91 TYR A C 1
ATOM 669 O O . TYR A 1 91 ? 8.860 -7.784 -27.162 1.00 81.38 91 TYR A O 1
ATOM 677 N N . THR A 1 92 ? 8.398 -6.929 -29.184 1.00 89.31 92 THR A N 1
ATOM 678 C CA . THR A 1 92 ? 9.385 -7.735 -29.906 1.00 89.31 92 THR A CA 1
ATOM 679 C C . THR A 1 92 ? 10.709 -6.998 -30.068 1.00 89.31 92 THR A C 1
ATOM 681 O O . THR A 1 92 ? 10.722 -5.794 -30.331 1.00 89.31 92 THR A O 1
ATOM 684 N N . PHE A 1 93 ? 11.819 -7.722 -29.982 1.00 86.88 93 PHE A N 1
ATOM 685 C CA . PHE A 1 93 ? 13.165 -7.194 -30.187 1.00 86.88 93 PHE A CA 1
ATOM 686 C C . PHE A 1 93 ? 14.064 -8.208 -30.903 1.00 86.88 93 PHE A C 1
ATOM 688 O O . PHE A 1 93 ? 13.715 -9.379 -31.047 1.00 86.88 93 PHE A O 1
ATOM 695 N N . TYR A 1 94 ? 15.234 -7.745 -31.335 1.00 85.75 94 TYR A N 1
ATOM 696 C CA . TYR A 1 94 ? 16.280 -8.564 -31.938 1.00 85.75 94 TYR A CA 1
ATOM 697 C C . TYR A 1 94 ? 17.580 -8.358 -31.165 1.00 85.75 94 TYR A C 1
ATOM 699 O O . TYR A 1 94 ? 17.894 -7.232 -30.784 1.00 85.75 94 TYR A O 1
ATOM 707 N N . ASP A 1 95 ? 18.317 -9.438 -30.939 1.00 85.19 95 ASP A N 1
ATOM 708 C CA . ASP A 1 95 ? 19.555 -9.432 -30.162 1.00 85.19 95 ASP A CA 1
ATOM 709 C C . ASP A 1 95 ? 20.449 -10.575 -30.637 1.00 85.19 95 ASP A C 1
ATOM 711 O O . ASP A 1 95 ? 20.045 -11.743 -30.554 1.00 85.19 95 ASP A O 1
ATOM 715 N N . GLU A 1 96 ? 21.588 -10.210 -31.233 1.00 84.62 96 GLU A N 1
ATOM 716 C CA . GLU A 1 96 ? 22.565 -11.098 -31.885 1.00 84.62 96 GLU A CA 1
ATOM 717 C C . GLU A 1 96 ? 21.960 -12.062 -32.933 1.00 84.62 96 GLU A C 1
ATOM 719 O O . GLU A 1 96 ? 22.594 -13.018 -33.380 1.00 84.62 96 GLU A O 1
ATOM 724 N N . SER A 1 97 ? 20.712 -11.825 -33.346 1.00 81.12 97 SER A N 1
ATOM 725 C CA . SER A 1 97 ? 19.927 -12.718 -34.194 1.00 81.12 97 SER A CA 1
ATOM 726 C C . SER A 1 97 ? 18.868 -11.957 -34.987 1.00 81.12 97 SER A C 1
ATOM 728 O O . SER A 1 97 ? 18.382 -10.908 -34.571 1.00 81.12 97 SER A O 1
ATOM 730 N N . ARG A 1 98 ? 18.489 -12.530 -36.132 1.00 74.88 98 ARG A N 1
ATOM 731 C CA . ARG A 1 98 ? 17.375 -12.106 -36.997 1.00 74.88 98 ARG A CA 1
ATOM 732 C C . ARG A 1 98 ? 16.034 -12.734 -36.620 1.00 74.88 98 ARG A C 1
ATOM 734 O O . ARG A 1 98 ? 15.027 -12.478 -37.267 1.00 74.88 98 ARG A O 1
ATOM 741 N N . THR A 1 99 ? 16.015 -13.579 -35.595 1.00 80.38 99 THR A N 1
ATOM 742 C CA . THR A 1 99 ? 14.767 -14.109 -35.043 1.00 80.38 99 THR A CA 1
ATOM 743 C C . THR A 1 99 ? 14.207 -13.108 -34.046 1.00 80.38 99 THR A C 1
ATOM 745 O O . THR A 1 99 ? 14.891 -12.751 -33.086 1.00 80.38 99 THR A O 1
ATOM 748 N N . ALA A 1 100 ? 12.966 -12.674 -34.264 1.00 83.50 100 ALA A N 1
ATOM 749 C CA . ALA A 1 100 ? 12.267 -11.827 -33.311 1.00 83.50 100 ALA A CA 1
ATOM 750 C C . ALA A 1 100 ? 12.091 -12.578 -31.982 1.00 83.50 100 ALA A C 1
ATOM 752 O O . ALA A 1 100 ? 11.526 -13.672 -31.940 1.00 83.50 100 ALA A O 1
ATOM 753 N N . LYS A 1 101 ? 12.569 -11.979 -30.895 1.00 86.94 101 LYS A N 1
ATOM 754 C CA . LYS A 1 101 ? 12.308 -12.406 -29.518 1.00 86.94 101 LYS A CA 1
ATOM 755 C C . LYS A 1 101 ? 11.199 -11.537 -28.939 1.00 86.94 101 LYS A C 1
ATOM 757 O O . LYS A 1 101 ? 11.001 -10.410 -29.388 1.00 86.94 101 LYS A O 1
ATOM 762 N N . THR A 1 102 ? 10.479 -12.043 -27.943 1.00 90.50 102 THR A N 1
ATOM 763 C CA . THR A 1 102 ? 9.468 -11.261 -27.214 1.00 90.50 102 THR A CA 1
ATOM 764 C C . THR A 1 102 ? 9.978 -10.982 -25.813 1.00 90.50 102 THR A C 1
ATOM 766 O O . THR A 1 102 ? 10.490 -11.878 -25.148 1.00 90.50 102 THR A O 1
ATOM 769 N N . GLY A 1 103 ? 9.857 -9.733 -25.380 1.00 88.81 103 GLY A N 1
ATOM 770 C CA . GLY A 1 103 ? 10.158 -9.337 -24.019 1.00 88.81 103 GLY A CA 1
ATOM 771 C C . GLY A 1 103 ? 9.281 -10.069 -23.006 1.00 88.81 103 GLY A C 1
ATOM 772 O O . GLY A 1 103 ? 8.122 -10.385 -23.280 1.00 88.81 103 GLY A O 1
ATOM 773 N N . ILE A 1 104 ? 9.839 -10.323 -21.829 1.00 84.06 104 ILE A N 1
ATOM 774 C CA . ILE A 1 104 ? 9.150 -10.874 -20.658 1.00 84.06 104 ILE A CA 1
ATOM 775 C C . ILE A 1 104 ? 9.313 -9.972 -19.435 1.00 84.06 104 ILE A C 1
ATOM 777 O O . ILE A 1 104 ? 8.862 -10.349 -18.355 1.00 84.06 104 ILE A O 1
ATOM 781 N N . LEU A 1 105 ? 9.952 -8.803 -19.579 1.00 75.44 105 LEU A N 1
ATOM 782 C CA . LEU A 1 105 ? 10.039 -7.834 -18.498 1.00 75.44 105 LEU A CA 1
ATOM 783 C C . LEU A 1 105 ? 8.634 -7.353 -18.158 1.00 75.44 105 LEU A C 1
ATOM 785 O O . LEU A 1 105 ? 8.033 -6.531 -18.856 1.00 75.44 105 LEU A O 1
ATOM 789 N N . ASP A 1 106 ? 8.120 -7.897 -17.069 1.00 66.75 106 ASP A N 1
ATOM 790 C CA . ASP A 1 106 ? 6.908 -7.437 -16.430 1.00 66.75 106 ASP A CA 1
ATOM 791 C C . ASP A 1 106 ? 7.286 -6.266 -15.521 1.00 66.75 106 ASP A C 1
ATOM 793 O O . ASP A 1 106 ? 7.799 -6.437 -14.411 1.00 66.75 106 ASP A O 1
ATOM 797 N N . TYR A 1 107 ? 7.127 -5.047 -16.033 1.00 50.53 107 TYR A N 1
ATOM 798 C CA . TYR A 1 107 ? 7.193 -3.876 -15.172 1.00 50.53 107 TYR A CA 1
ATOM 799 C C . TYR A 1 107 ? 5.924 -3.818 -14.320 1.00 50.53 107 TYR A C 1
ATOM 801 O O . TYR A 1 107 ? 4.838 -4.094 -14.835 1.00 50.53 107 TYR A O 1
ATOM 809 N N . PRO A 1 108 ? 6.011 -3.352 -13.058 1.00 46.94 108 PRO A N 1
ATOM 810 C CA . PRO A 1 108 ? 4.828 -2.885 -12.352 1.00 46.94 108 PRO A CA 1
ATOM 811 C C . PRO A 1 108 ? 4.081 -1.953 -13.297 1.00 46.94 108 PRO A C 1
ATOM 813 O O . PRO A 1 108 ? 4.702 -1.054 -13.862 1.00 46.94 108 PRO A O 1
ATOM 816 N N . ASN A 1 109 ? 2.790 -2.194 -13.523 1.00 44.28 109 ASN A N 1
ATOM 817 C CA . ASN A 1 109 ? 2.014 -1.395 -14.457 1.00 44.28 109 ASN A CA 1
ATOM 818 C C . ASN A 1 109 ? 2.067 0.079 -14.018 1.00 44.28 109 ASN A C 1
ATOM 820 O O . ASN A 1 109 ? 1.334 0.515 -13.128 1.00 44.28 109 ASN A O 1
ATOM 824 N N . TYR A 1 110 ? 2.971 0.841 -14.636 1.00 40.03 110 TYR A N 1
ATOM 825 C CA . TYR A 1 110 ? 3.177 2.241 -14.314 1.00 40.03 110 TYR A CA 1
ATOM 826 C C . TYR A 1 110 ? 2.017 3.092 -14.809 1.00 40.03 110 TYR A C 1
ATOM 828 O O . TYR A 1 110 ? 1.890 4.214 -14.354 1.00 40.03 110 TYR A O 1
ATOM 836 N N . GLU A 1 111 ? 1.151 2.593 -15.696 1.00 38.16 111 GLU A N 1
ATOM 837 C CA . GLU A 1 111 ? -0.141 3.209 -16.008 1.00 38.16 111 GLU A CA 1
ATOM 838 C C . GLU A 1 111 ? -1.111 3.052 -14.837 1.00 38.16 111 GLU A C 1
ATOM 840 O O . GLU A 1 111 ? -1.726 4.022 -14.423 1.00 38.16 111 GLU A O 1
ATOM 845 N N . VAL A 1 112 ? -1.155 1.894 -14.182 1.00 38.75 112 VAL A N 1
ATOM 846 C CA . VAL A 1 112 ? -1.881 1.729 -12.914 1.00 38.75 112 VAL A CA 1
ATOM 847 C C . VAL A 1 112 ? -1.239 2.556 -11.796 1.00 38.75 112 VAL A C 1
ATOM 849 O O . VAL A 1 112 ? -1.977 3.029 -10.944 1.00 38.75 112 VAL A O 1
ATOM 852 N N . GLN A 1 113 ? 0.078 2.817 -11.822 1.00 34.97 113 GLN A N 1
ATOM 853 C CA . GLN A 1 113 ? 0.767 3.761 -10.915 1.00 34.97 113 GLN A CA 1
ATOM 854 C C . GLN A 1 113 ? 0.788 5.232 -11.395 1.00 34.97 113 GLN A C 1
ATOM 856 O O . GLN A 1 113 ? 1.186 6.103 -10.633 1.00 34.97 113 GLN A O 1
ATOM 861 N N . SER A 1 114 ? 0.373 5.569 -12.619 1.00 34.22 114 SER A N 1
ATOM 862 C CA . SER A 1 114 ? 0.343 6.956 -13.144 1.00 34.22 114 SER A CA 1
ATOM 863 C C . SER A 1 114 ? -1.077 7.454 -13.394 1.00 34.22 114 SER A C 1
ATOM 865 O O . SER A 1 114 ? -1.327 8.652 -13.322 1.00 34.22 114 SER A O 1
ATOM 867 N N . LEU A 1 115 ? -2.054 6.550 -13.450 1.00 40.34 115 LEU A N 1
ATOM 868 C CA . LEU A 1 115 ? -3.418 6.805 -12.993 1.00 40.34 115 LEU A CA 1
ATOM 869 C C . LEU A 1 115 ? -3.444 7.118 -11.480 1.00 40.34 115 LEU A C 1
ATOM 871 O O . LEU A 1 115 ? -4.423 7.698 -11.007 1.00 40.34 115 LEU A O 1
ATOM 875 N N . GLN A 1 116 ? -2.342 6.848 -10.752 1.00 41.00 116 GLN A N 1
ATOM 876 C CA . GLN A 1 116 ? -2.066 7.402 -9.417 1.00 41.00 116 GLN A CA 1
ATOM 877 C C . GLN A 1 116 ? -1.473 8.822 -9.403 1.00 41.00 116 GLN A C 1
ATOM 879 O O . GLN A 1 116 ? -1.186 9.379 -8.348 1.00 41.00 116 GLN A O 1
ATOM 884 N N . ALA A 1 117 ? -1.335 9.466 -10.560 1.00 40.09 117 ALA A N 1
ATOM 885 C CA . ALA A 1 117 ? -1.007 10.880 -10.670 1.00 40.09 117 ALA A CA 1
ATOM 886 C C . ALA A 1 117 ? -1.776 11.494 -11.847 1.00 40.09 117 ALA A C 1
ATOM 888 O O . ALA A 1 117 ? -1.189 11.939 -12.831 1.00 40.09 117 ALA A O 1
ATOM 889 N N . LYS A 1 118 ? -3.113 11.542 -11.753 1.00 38.84 118 LYS A N 1
ATOM 890 C CA . LYS A 1 118 ? -3.890 12.435 -12.624 1.00 38.84 118 LYS A CA 1
ATOM 891 C C . LYS A 1 118 ? -3.339 13.854 -12.413 1.00 38.84 118 LYS A C 1
ATOM 893 O O . LYS A 1 118 ? -3.302 14.324 -11.278 1.00 38.84 118 LYS A O 1
ATOM 898 N N . ASP A 1 119 ? -2.871 14.517 -13.474 1.00 41.62 119 ASP A N 1
ATOM 899 C CA . ASP A 1 119 ? -2.450 15.921 -13.397 1.00 41.62 119 ASP A CA 1
ATOM 900 C C . ASP A 1 119 ? -3.640 16.745 -12.882 1.00 41.62 119 ASP A C 1
ATOM 902 O O . ASP A 1 119 ? -4.653 16.902 -13.566 1.00 41.62 119 ASP A O 1
ATOM 906 N N . PHE A 1 120 ? -3.523 17.249 -11.651 1.00 43.00 120 PHE A N 1
ATOM 907 C CA . PHE A 1 120 ? -4.557 17.995 -10.920 1.00 43.00 120 PHE A CA 1
ATOM 908 C C . PHE A 1 120 ? -4.960 19.326 -11.580 1.00 43.00 120 PHE A C 1
ATOM 910 O O . PHE A 1 120 ? -5.729 20.092 -10.999 1.00 43.00 120 PHE A O 1
ATOM 917 N N . ARG A 1 121 ? -4.433 19.639 -12.769 1.00 46.34 121 ARG A N 1
ATOM 918 C CA . ARG A 1 121 ? -4.710 20.872 -13.515 1.00 46.34 121 ARG A CA 1
ATOM 919 C C . ARG A 1 121 ? -5.732 20.713 -14.637 1.00 46.34 121 ARG A C 1
ATOM 921 O O . ARG A 1 121 ? -6.130 21.736 -15.192 1.00 46.34 121 ARG A O 1
ATOM 928 N N . ASP A 1 122 ? -6.184 19.501 -14.962 1.00 40.28 122 ASP A N 1
ATOM 929 C CA . ASP A 1 122 ? -7.259 19.335 -15.946 1.00 40.28 122 ASP A CA 1
ATOM 930 C C . ASP A 1 122 ? -8.630 19.502 -15.272 1.00 40.28 122 ASP A C 1
ATOM 932 O O . ASP A 1 122 ? -9.202 18.580 -14.690 1.00 40.28 122 ASP A O 1
ATOM 936 N N . SER A 1 123 ? -9.125 20.740 -15.277 1.00 41.53 123 SER A N 1
ATOM 937 C CA . SER A 1 123 ? -10.384 21.169 -14.658 1.00 41.53 123 SER A CA 1
ATOM 938 C C . SER A 1 123 ? -11.621 20.908 -15.523 1.00 41.53 123 SER A C 1
ATOM 940 O O . SER A 1 123 ? -12.695 21.445 -15.240 1.00 41.53 123 SER A O 1
ATOM 942 N N . ASN A 1 124 ? -11.506 20.084 -16.565 1.00 40.28 124 ASN A N 1
ATOM 943 C CA . ASN A 1 124 ? -12.615 19.805 -17.462 1.00 40.28 124 ASN A CA 1
ATOM 944 C C . ASN A 1 124 ? -13.273 18.446 -17.190 1.00 40.28 124 ASN A C 1
ATOM 946 O O . ASN A 1 124 ? -12.626 17.405 -17.185 1.00 40.28 124 ASN A O 1
ATOM 950 N N . ALA A 1 125 ? -14.603 18.515 -17.093 1.00 36.59 125 ALA A N 1
ATOM 951 C CA . ALA A 1 125 ? -15.590 17.440 -17.194 1.00 36.59 125 ALA A CA 1
ATOM 952 C C . ALA A 1 125 ? -15.922 16.666 -15.903 1.00 36.59 125 ALA A C 1
ATOM 954 O O . ALA A 1 125 ? -15.185 15.793 -15.468 1.00 36.59 125 ALA A O 1
ATOM 955 N N . SER A 1 126 ? -17.076 17.034 -15.325 1.00 44.75 126 SER A N 1
ATOM 956 C CA . SER A 1 126 ? -18.234 16.206 -14.903 1.00 44.75 126 SER A CA 1
ATOM 957 C C . SER A 1 126 ? -18.087 14.850 -14.193 1.00 44.75 126 SER A C 1
ATOM 959 O O . SER A 1 126 ? -19.109 14.318 -13.762 1.00 44.75 126 SER A O 1
ATOM 961 N N . ASP A 1 127 ? -16.900 14.288 -14.027 1.00 46.41 127 ASP A N 1
ATOM 962 C CA . ASP A 1 127 ? -16.705 13.049 -13.289 1.00 46.41 127 ASP A CA 1
ATOM 963 C C . ASP A 1 127 ? -16.640 13.366 -11.799 1.00 46.41 127 ASP A C 1
ATOM 965 O O . ASP A 1 127 ? -15.878 14.236 -11.368 1.00 46.41 127 ASP A O 1
ATOM 969 N N . SER A 1 128 ? -17.419 12.642 -10.993 1.00 52.72 128 SER A N 1
ATOM 970 C CA . SER A 1 128 ? -17.251 12.655 -9.541 1.00 52.72 128 SER A CA 1
ATOM 971 C C . SER A 1 128 ? -15.773 12.398 -9.221 1.00 52.72 128 SER A C 1
ATOM 973 O O . SER A 1 128 ? -15.224 11.329 -9.513 1.00 52.72 128 SER A O 1
ATOM 975 N N . TRP A 1 129 ? -15.102 13.389 -8.626 1.00 55.88 129 TRP A N 1
ATOM 976 C CA . TRP A 1 129 ? -13.680 13.339 -8.253 1.00 55.88 129 TRP A CA 1
ATOM 977 C C . TRP A 1 129 ? -13.357 12.261 -7.206 1.00 55.88 129 TRP A C 1
ATOM 979 O O . TRP A 1 129 ? -12.207 12.085 -6.822 1.00 55.88 129 TRP A O 1
ATOM 989 N N . SER A 1 130 ? -14.370 11.519 -6.770 1.00 67.69 130 SER A N 1
ATOM 990 C CA . SER A 1 130 ? -14.329 10.510 -5.732 1.00 67.69 130 SER A CA 1
ATOM 991 C C . SER A 1 130 ? -15.258 9.355 -6.131 1.00 67.69 130 SER A C 1
ATOM 993 O O . SER A 1 130 ? -16.405 9.594 -6.515 1.00 67.69 130 SER A O 1
ATOM 995 N N . SER A 1 131 ? -14.754 8.119 -6.099 1.00 80.00 131 SER A N 1
ATOM 996 C CA . SER A 1 131 ? -15.537 6.897 -6.346 1.00 80.00 131 SER A CA 1
ATOM 997 C C . SER A 1 131 ? -15.346 5.971 -5.153 1.00 80.00 131 SER A C 1
ATOM 999 O O . SER A 1 131 ? -14.489 5.096 -5.174 1.00 80.00 131 SER A O 1
ATOM 1001 N N . TRP A 1 132 ? -16.073 6.247 -4.072 1.00 87.19 132 TRP A N 1
ATOM 1002 C CA . TRP A 1 132 ? -16.006 5.471 -2.838 1.00 87.19 132 TRP A CA 1
ATOM 1003 C C . TRP A 1 132 ? -17.377 4.894 -2.536 1.00 87.19 132 TRP A C 1
ATOM 1005 O O . TRP A 1 132 ? -18.357 5.631 -2.420 1.00 87.19 132 TRP A O 1
ATOM 1015 N N . THR A 1 133 ? -17.430 3.578 -2.385 1.00 92.94 133 THR A N 1
ATOM 1016 C CA . THR A 1 133 ? -18.656 2.854 -2.057 1.00 92.94 133 THR A CA 1
ATOM 1017 C C . THR A 1 133 ? -18.495 2.255 -0.676 1.00 92.94 133 THR A C 1
ATOM 1019 O O . THR A 1 133 ? -17.542 1.523 -0.429 1.00 92.94 133 THR A O 1
ATOM 1022 N N . LYS A 1 134 ? -19.417 2.551 0.241 1.00 94.88 134 LYS A N 1
ATOM 1023 C CA . LYS A 1 134 ? -19.478 1.828 1.512 1.00 94.88 134 LYS A CA 1
ATOM 1024 C C . LYS A 1 134 ? -20.035 0.438 1.232 1.00 94.88 134 LYS A C 1
ATOM 1026 O O . LYS A 1 134 ? -21.216 0.320 0.916 1.00 94.88 134 LYS A O 1
ATOM 1031 N N . THR A 1 135 ? -19.186 -0.572 1.319 1.00 94.75 135 THR A N 1
ATOM 1032 C CA . THR A 1 135 ? -19.527 -1.962 0.997 1.00 94.75 135 THR A CA 1
ATOM 1033 C C . THR A 1 135 ? -20.020 -2.713 2.224 1.00 94.75 135 THR A C 1
ATOM 1035 O O . THR A 1 135 ? -20.979 -3.469 2.130 1.00 94.75 135 THR A O 1
ATOM 1038 N N . ASN A 1 136 ? -19.485 -2.387 3.404 1.00 92.88 136 ASN A N 1
ATOM 1039 C CA . ASN A 1 136 ? -19.994 -2.887 4.674 1.00 92.88 136 ASN A CA 1
ATOM 1040 C C . ASN A 1 136 ? -20.183 -1.749 5.690 1.00 92.88 136 ASN A C 1
ATOM 1042 O O . ASN A 1 136 ? -19.429 -0.775 5.726 1.00 92.88 136 ASN A O 1
ATOM 1046 N N . THR A 1 137 ? -21.238 -1.837 6.503 1.00 89.12 137 THR A N 1
ATOM 1047 C CA . THR A 1 137 ? -21.547 -0.853 7.556 1.00 89.12 137 THR A CA 1
ATOM 1048 C C . THR A 1 137 ? -21.017 -1.289 8.920 1.00 89.12 137 THR A C 1
ATOM 1050 O O . THR A 1 137 ? -20.707 -0.435 9.753 1.00 89.12 137 THR A O 1
ATOM 1053 N N . SER A 1 138 ? -20.921 -2.596 9.174 1.00 85.31 138 SER A N 1
ATOM 1054 C CA . SER A 1 138 ? -20.443 -3.134 10.445 1.00 85.31 138 SER A CA 1
ATOM 1055 C C . SER A 1 138 ? -19.765 -4.487 10.208 1.00 85.31 138 S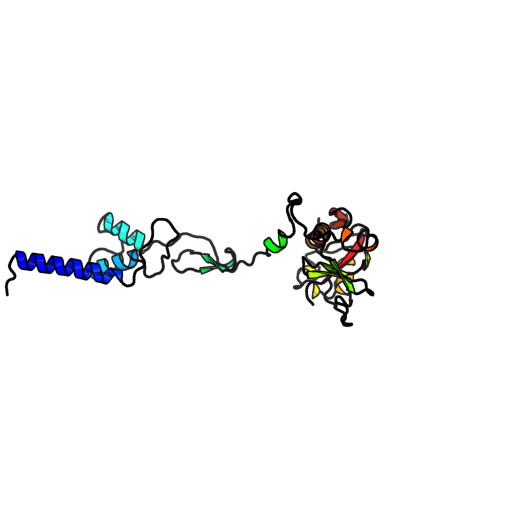ER A C 1
ATOM 1057 O O . SER A 1 138 ? -20.464 -5.495 10.124 1.00 85.31 138 SER A O 1
ATOM 1059 N N . PRO A 1 139 ? -18.423 -4.522 10.117 1.00 83.62 139 PRO A N 1
ATOM 1060 C CA . PRO A 1 139 ? -17.476 -3.400 10.232 1.00 83.62 139 PRO A CA 1
ATOM 1061 C C . PRO A 1 139 ? -17.591 -2.387 9.075 1.00 83.62 139 PRO A C 1
ATOM 1063 O O . PRO A 1 139 ? -18.002 -2.736 7.977 1.00 83.62 139 PRO A O 1
ATOM 1066 N N . GLU A 1 140 ? -17.252 -1.112 9.311 1.00 92.69 140 GLU A N 1
ATOM 1067 C CA . GLU A 1 140 ? -17.285 -0.105 8.236 1.00 92.69 140 GLU A CA 1
ATOM 1068 C C . GLU A 1 140 ? -16.123 -0.334 7.257 1.00 92.69 140 GLU A C 1
ATO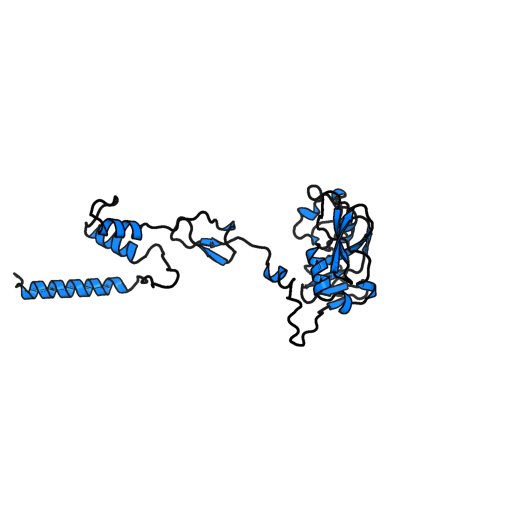M 1070 O O . GLU A 1 140 ? -14.961 -0.097 7.607 1.00 92.69 140 GLU A O 1
ATOM 1075 N N . VAL A 1 141 ? -16.454 -0.751 6.032 1.00 95.31 141 VAL A N 1
ATOM 1076 C CA . VAL A 1 141 ? -15.517 -0.971 4.923 1.00 95.31 141 VAL A CA 1
ATOM 1077 C C . VAL A 1 141 ? -15.933 -0.120 3.732 1.00 95.31 141 VAL A C 1
ATOM 1079 O O . VAL A 1 141 ? -17.120 0.021 3.422 1.00 95.31 141 VAL A O 1
ATOM 1082 N N . TRP A 1 142 ? -14.938 0.470 3.079 1.00 95.31 142 TRP A N 1
ATOM 1083 C CA . TRP A 1 142 ? -15.135 1.263 1.876 1.00 95.31 142 TRP A CA 1
ATOM 1084 C C . TRP A 1 142 ? -14.295 0.720 0.730 1.00 95.31 142 TRP A C 1
ATOM 1086 O O . TRP A 1 142 ? -13.097 0.508 0.889 1.00 95.31 142 TRP A O 1
ATOM 1096 N N . GLN A 1 143 ? -14.909 0.564 -0.435 1.00 93.75 143 GLN A N 1
ATOM 1097 C CA . GLN A 1 143 ? -14.219 0.251 -1.673 1.00 93.75 143 GLN A CA 1
ATOM 1098 C C . GLN A 1 143 ? -13.891 1.537 -2.425 1.00 93.75 143 GLN A C 1
ATOM 1100 O O . GLN A 1 143 ? -14.765 2.373 -2.668 1.00 93.75 143 GLN A O 1
ATOM 1105 N N . ASP A 1 144 ? -12.637 1.664 -2.833 1.00 90.19 144 ASP A N 1
ATOM 1106 C CA . ASP A 1 144 ? -12.204 2.651 -3.809 1.00 90.19 144 ASP A CA 1
ATOM 1107 C C . ASP A 1 144 ? -12.460 2.105 -5.217 1.00 90.19 144 ASP A C 1
ATOM 1109 O O . ASP A 1 144 ? -11.698 1.293 -5.739 1.00 90.19 144 ASP A O 1
ATOM 1113 N N . GLY A 1 145 ? -13.526 2.571 -5.865 1.00 84.19 145 GLY A N 1
ATOM 1114 C CA . GLY A 1 145 ? -13.927 2.120 -7.196 1.00 84.19 145 GLY A CA 1
ATOM 1115 C C . GLY A 1 145 ? -12.926 2.453 -8.309 1.00 84.19 145 GLY A C 1
ATOM 1116 O O . GLY A 1 145 ? -13.121 2.011 -9.436 1.00 84.19 145 GLY A O 1
ATOM 1117 N N . ARG A 1 146 ? -11.871 3.237 -8.034 1.00 82.19 146 ARG A N 1
ATOM 1118 C CA . ARG A 1 146 ? -10.792 3.508 -9.000 1.00 82.19 146 ARG A CA 1
ATOM 1119 C C . ARG A 1 146 ? -9.665 2.486 -8.921 1.00 82.19 146 ARG A C 1
ATOM 1121 O O . ARG A 1 146 ? -9.044 2.209 -9.939 1.00 82.19 146 ARG A O 1
ATOM 1128 N N . THR A 1 147 ? -9.376 1.967 -7.730 1.00 82.62 147 THR A N 1
ATOM 1129 C CA . THR A 1 147 ? -8.290 0.994 -7.517 1.00 82.62 147 THR A CA 1
ATOM 1130 C C . THR A 1 147 ? -8.797 -0.429 -7.314 1.00 82.62 147 THR A C 1
ATOM 1132 O O . THR A 1 147 ? -8.018 -1.366 -7.446 1.00 82.62 147 THR A O 1
ATOM 1135 N N . GLY A 1 148 ? -10.079 -0.597 -6.985 1.00 88.31 148 GLY A N 1
ATOM 1136 C CA . GLY A 1 148 ? -10.664 -1.865 -6.553 1.00 88.31 148 GLY A CA 1
ATOM 1137 C C . GLY A 1 148 ? -10.335 -2.229 -5.103 1.00 88.31 148 GLY A C 1
ATOM 1138 O O . GLY A 1 148 ? -10.878 -3.207 -4.603 1.00 88.31 148 GLY A O 1
ATOM 1139 N N . LEU A 1 149 ? -9.491 -1.447 -4.416 1.00 91.62 149 LEU A N 1
ATOM 1140 C CA . LEU A 1 149 ? -9.065 -1.737 -3.050 1.00 91.62 149 LEU A CA 1
ATOM 1141 C C . LEU A 1 149 ? -10.203 -1.516 -2.054 1.00 91.62 149 LEU A C 1
ATOM 1143 O O . LEU A 1 149 ? -10.881 -0.485 -2.078 1.00 91.62 149 LEU A O 1
ATOM 1147 N N . TYR A 1 150 ? -10.328 -2.445 -1.116 1.00 95.56 150 TYR A N 1
ATOM 1148 C CA . TYR A 1 150 ? -11.175 -2.312 0.059 1.00 95.56 150 TYR A CA 1
ATOM 1149 C C . TYR A 1 150 ? -10.349 -1.774 1.217 1.00 95.56 150 TYR A C 1
ATOM 1151 O O . TYR A 1 150 ? -9.206 -2.173 1.435 1.00 95.56 150 TYR A O 1
ATOM 1159 N N . TRP A 1 151 ? -10.937 -0.857 1.971 1.00 96.06 151 TRP A N 1
ATOM 1160 C CA . TRP A 1 151 ? -10.292 -0.146 3.060 1.00 96.06 151 TRP A CA 1
ATOM 1161 C C . TRP A 1 151 ? -11.061 -0.390 4.348 1.00 96.06 151 TRP A C 1
ATOM 1163 O O . TRP A 1 151 ? -12.232 -0.018 4.468 1.00 96.06 151 TRP A O 1
ATOM 1173 N N . SER A 1 152 ? -10.385 -0.975 5.335 1.00 95.69 152 SER A N 1
ATOM 1174 C CA . SER A 1 152 ? -10.951 -1.191 6.664 1.00 95.69 152 SER A CA 1
ATOM 1175 C C . SER A 1 152 ? -11.201 0.146 7.362 1.00 95.69 152 SER A C 1
ATOM 1177 O O . SER A 1 152 ? -10.579 1.153 7.021 1.00 95.69 152 SER A O 1
ATOM 1179 N N . ALA A 1 153 ? -12.001 0.168 8.430 1.00 92.81 153 ALA A N 1
ATOM 1180 C CA . ALA A 1 153 ? -11.914 1.217 9.449 1.00 92.81 153 ALA A CA 1
ATOM 1181 C C . ALA A 1 153 ? -10.504 1.276 10.087 1.00 92.81 153 ALA A C 1
ATOM 1183 O O . ALA A 1 153 ? -9.676 0.381 9.888 1.00 92.81 153 ALA A O 1
ATOM 1184 N N . SER A 1 154 ? -10.216 2.330 10.858 1.00 92.31 154 SER A N 1
ATOM 1185 C CA . SER A 1 154 ? -8.968 2.405 11.634 1.00 92.31 154 SER A CA 1
ATOM 1186 C C . SER A 1 154 ? -8.908 1.263 12.657 1.00 92.31 154 SER A C 1
ATOM 1188 O O . SER A 1 154 ? -9.845 1.091 13.433 1.00 92.31 154 SER A O 1
ATOM 1190 N N . GLN A 1 155 ? -7.798 0.527 12.686 1.00 93.81 155 GLN A N 1
ATOM 1191 C CA . GLN A 1 155 ? -7.527 -0.586 13.608 1.00 93.81 155 GLN A CA 1
ATOM 1192 C C . GLN A 1 155 ? -6.885 -0.120 14.928 1.00 93.81 155 GLN A C 1
ATOM 1194 O O . GLN A 1 155 ? -6.311 -0.907 15.677 1.00 93.81 155 GLN A O 1
ATOM 1199 N N . GLY A 1 156 ? -6.967 1.180 15.222 1.00 92.94 156 GLY A N 1
ATOM 1200 C CA . GLY A 1 156 ? -6.340 1.803 16.385 1.00 92.94 156 GLY A CA 1
ATOM 1201 C C . GLY A 1 156 ? -4.954 2.368 16.080 1.00 92.94 156 GLY A C 1
ATOM 1202 O O . GLY A 1 156 ? -4.580 2.535 14.918 1.00 92.94 156 GLY A O 1
ATOM 1203 N N . SER A 1 157 ? -4.215 2.709 17.139 1.00 95.12 157 SER A N 1
ATOM 1204 C CA . SER A 1 157 ? -2.869 3.281 17.039 1.00 95.12 157 SER A CA 1
ATOM 1205 C C . SER A 1 157 ? -1.826 2.340 17.629 1.00 95.12 157 SER A C 1
ATOM 1207 O O . SER A 1 157 ? -1.989 1.865 18.753 1.00 95.12 157 SER A O 1
ATOM 1209 N N . MET A 1 158 ? -0.748 2.089 16.890 1.00 96.06 158 MET A N 1
ATOM 1210 C CA . MET A 1 158 ? 0.313 1.158 17.288 1.00 96.06 158 MET A CA 1
ATOM 1211 C C . MET A 1 158 ? 1.658 1.511 16.646 1.00 96.06 158 MET A C 1
ATOM 1213 O O . MET A 1 158 ? 1.741 2.408 15.806 1.00 96.06 158 MET A O 1
ATOM 1217 N N . THR A 1 159 ? 2.717 0.823 17.072 1.00 97.38 159 THR A N 1
ATOM 1218 C CA . THR A 1 159 ? 4.060 0.952 16.491 1.00 97.38 159 THR A CA 1
ATOM 1219 C C . THR A 1 159 ? 4.188 0.161 15.188 1.00 97.38 159 THR A C 1
ATOM 1221 O O . THR A 1 159 ? 3.407 -0.752 14.917 1.00 97.38 159 THR A O 1
ATOM 1224 N N . ASN A 1 160 ? 5.180 0.507 14.371 1.00 96.94 160 ASN A N 1
ATOM 1225 C CA . ASN A 1 160 ? 5.436 -0.100 13.064 1.00 96.94 160 ASN A CA 1
ATOM 1226 C C . ASN A 1 160 ? 6.914 -0.507 12.929 1.00 96.94 160 ASN A C 1
ATOM 1228 O O . ASN A 1 160 ? 7.617 -0.122 11.995 1.00 96.94 160 ASN A O 1
ATOM 1232 N N . GLU A 1 161 ? 7.403 -1.225 13.940 1.00 95.94 161 GLU A N 1
ATOM 1233 C CA . GLU A 1 161 ? 8.796 -1.662 14.111 1.00 95.94 161 GLU A CA 1
ATOM 1234 C C . GLU A 1 161 ? 9.119 -2.904 13.287 1.00 95.94 161 GLU A C 1
ATOM 1236 O O . GLU A 1 161 ? 9.376 -3.968 13.833 1.00 95.94 161 GLU A O 1
ATOM 1241 N N . PHE A 1 162 ? 9.106 -2.760 11.963 1.00 96.00 162 PHE A N 1
ATOM 1242 C CA . PHE A 1 162 ? 9.523 -3.829 11.063 1.00 96.00 162 PHE A CA 1
ATOM 1243 C C . PHE A 1 162 ? 10.999 -3.729 10.664 1.00 96.00 162 PHE A C 1
ATOM 1245 O O . PHE A 1 162 ? 11.545 -2.627 10.542 1.00 96.00 162 PHE A O 1
ATOM 1252 N N . THR A 1 163 ? 11.616 -4.866 10.340 1.00 92.88 163 THR A N 1
ATOM 1253 C CA . THR A 1 163 ? 12.924 -4.937 9.665 1.00 92.88 163 THR A CA 1
ATOM 1254 C C . THR A 1 163 ? 12.776 -5.672 8.336 1.00 92.88 163 THR A C 1
ATOM 1256 O O . THR A 1 163 ? 12.495 -6.863 8.339 1.00 92.88 163 THR A O 1
ATOM 1259 N N . ILE A 1 164 ? 12.990 -4.999 7.193 1.00 86.88 164 ILE A N 1
ATOM 1260 C CA . ILE A 1 164 ? 12.693 -5.566 5.856 1.00 86.88 164 ILE A CA 1
ATOM 1261 C C . ILE A 1 164 ? 13.311 -6.955 5.642 1.00 86.88 164 ILE A C 1
ATOM 1263 O O . ILE A 1 164 ? 12.639 -7.845 5.138 1.00 86.88 164 ILE A O 1
ATOM 1267 N N . GLY A 1 165 ? 14.580 -7.144 6.014 1.00 88.00 165 GLY A N 1
ATOM 1268 C CA . GLY A 1 165 ? 15.296 -8.403 5.777 1.00 88.00 165 GLY A CA 1
ATOM 1269 C C . GLY A 1 165 ? 14.948 -9.548 6.733 1.00 88.00 165 GLY A C 1
ATOM 1270 O O . GLY A 1 165 ? 15.427 -10.655 6.515 1.00 88.00 165 GLY A O 1
ATOM 1271 N N . LEU A 1 166 ? 14.177 -9.279 7.789 1.00 92.50 166 LEU A N 1
ATOM 1272 C CA . LEU A 1 166 ? 13.765 -10.271 8.790 1.00 92.50 166 LEU A CA 1
ATOM 1273 C C . LEU A 1 166 ? 12.257 -10.519 8.777 1.00 92.50 166 LEU A C 1
ATOM 1275 O O . LEU A 1 166 ? 11.822 -11.577 9.193 1.00 92.50 166 LEU A O 1
ATOM 1279 N N . CYS A 1 167 ? 11.487 -9.549 8.289 1.00 92.00 167 CYS A N 1
ATOM 1280 C CA . CYS A 1 167 ? 10.040 -9.585 8.294 1.00 92.00 167 CYS A CA 1
ATOM 1281 C C . CYS A 1 167 ? 9.481 -10.329 7.072 1.00 92.00 167 CYS A C 1
ATOM 1283 O O . CYS A 1 167 ? 9.548 -9.830 5.940 1.00 92.00 167 CYS A O 1
ATOM 1285 N N . ASP A 1 168 ? 8.837 -11.472 7.313 1.00 93.75 168 ASP A N 1
ATOM 1286 C CA . ASP A 1 168 ? 8.263 -12.347 6.278 1.00 93.75 168 ASP A CA 1
ATOM 1287 C C . ASP A 1 168 ? 7.186 -11.662 5.417 1.00 93.75 168 ASP A C 1
ATOM 1289 O O . ASP A 1 168 ? 6.951 -12.035 4.263 1.00 93.75 168 ASP A O 1
ATOM 1293 N N . PHE A 1 169 ? 6.557 -10.596 5.918 1.00 93.81 169 PHE A N 1
ATOM 1294 C CA . PHE A 1 169 ? 5.644 -9.769 5.124 1.00 93.81 169 PHE A CA 1
ATOM 1295 C C . PHE A 1 169 ? 6.295 -9.248 3.834 1.00 93.81 169 PHE A C 1
ATOM 1297 O O . PHE A 1 169 ? 5.601 -9.070 2.834 1.00 93.81 169 PHE A O 1
ATOM 1304 N N . PHE A 1 170 ? 7.610 -8.978 3.833 1.00 91.25 170 PHE A N 1
ATOM 1305 C CA . PHE A 1 170 ? 8.318 -8.435 2.667 1.00 91.25 170 PHE A CA 1
ATOM 1306 C C . PHE A 1 170 ? 8.704 -9.465 1.612 1.00 91.25 170 PHE A C 1
ATOM 1308 O O . PHE A 1 170 ? 8.893 -9.075 0.460 1.00 91.25 170 PHE A O 1
ATOM 1315 N N . SER A 1 171 ? 8.756 -10.745 1.973 1.00 88.19 171 SER A N 1
ATOM 1316 C CA . SER A 1 171 ? 8.985 -11.862 1.054 1.00 88.19 171 SER A CA 1
ATOM 1317 C C . SER A 1 171 ? 7.683 -12.544 0.610 1.00 88.19 171 SER A C 1
ATOM 1319 O O . SER A 1 171 ? 7.665 -13.228 -0.413 1.00 88.19 171 SER A O 1
ATOM 1321 N N . THR A 1 172 ? 6.578 -12.336 1.331 1.00 84.69 172 THR A N 1
ATOM 1322 C CA . THR A 1 172 ? 5.284 -12.964 1.036 1.00 84.69 172 THR A CA 1
ATOM 1323 C C . THR A 1 172 ? 4.561 -12.291 -0.135 1.00 84.69 172 THR A C 1
ATOM 1325 O O . THR A 1 172 ? 4.360 -11.074 -0.153 1.00 84.69 172 THR A O 1
ATOM 1328 N N . THR A 1 173 ? 4.129 -13.098 -1.112 1.00 84.88 173 THR A N 1
ATOM 1329 C CA . THR A 1 173 ? 3.363 -12.653 -2.287 1.00 84.88 173 THR A CA 1
ATOM 1330 C C . THR A 1 173 ? 2.142 -13.559 -2.505 1.00 84.88 173 THR A C 1
ATOM 1332 O O . THR A 1 173 ? 2.325 -14.773 -2.609 1.00 84.88 173 THR A O 1
ATOM 1335 N N . PRO A 1 174 ? 0.917 -13.007 -2.614 1.00 88.31 174 PRO A N 1
ATOM 1336 C CA . PRO A 1 174 ? 0.561 -11.600 -2.395 1.00 88.31 174 PRO A CA 1
ATOM 1337 C C . PRO A 1 174 ? 0.727 -11.180 -0.924 1.00 88.31 174 PRO A C 1
ATOM 1339 O O . PRO A 1 174 ? 0.743 -12.021 -0.031 1.00 88.31 174 PRO A O 1
ATOM 1342 N N . ARG A 1 175 ? 0.825 -9.867 -0.661 1.00 88.56 175 ARG A N 1
ATOM 1343 C CA . ARG A 1 175 ? 1.015 -9.320 0.701 1.00 88.56 175 ARG A CA 1
ATOM 1344 C C . ARG A 1 175 ? -0.072 -9.760 1.683 1.00 88.56 175 ARG A C 1
ATOM 1346 O O . ARG A 1 175 ? 0.235 -9.992 2.845 1.00 88.56 175 ARG A O 1
ATOM 1353 N N . GLY A 1 176 ? -1.307 -9.912 1.203 1.00 90.50 176 GLY A N 1
ATOM 1354 C CA . GLY A 1 176 ? -2.432 -10.414 1.993 1.00 90.50 176 GLY A CA 1
ATOM 1355 C C . GLY A 1 176 ? -2.286 -11.866 2.462 1.00 90.50 176 GLY A C 1
ATOM 1356 O O . GLY A 1 176 ? -2.988 -12.274 3.371 1.00 90.50 176 GLY A O 1
ATOM 1357 N N . SER A 1 177 ? -1.365 -12.654 1.900 1.00 92.31 177 SER A N 1
ATOM 1358 C CA . SER A 1 177 ? -1.117 -14.030 2.358 1.00 92.31 177 SER A CA 1
ATOM 1359 C C . SER A 1 177 ? -0.210 -14.111 3.589 1.00 92.31 177 SER A C 1
ATOM 1361 O O . SER A 1 177 ? 0.022 -15.203 4.108 1.00 92.31 177 SER A O 1
ATOM 1363 N N . TYR A 1 178 ? 0.351 -12.988 4.044 1.00 95.12 178 TYR A N 1
ATOM 1364 C CA . TYR A 1 178 ? 1.167 -12.960 5.252 1.00 95.12 178 TYR A CA 1
ATOM 1365 C C . TYR A 1 178 ? 0.278 -13.156 6.488 1.00 95.12 178 TYR A C 1
ATOM 1367 O O . TYR A 1 178 ? -0.706 -12.448 6.657 1.00 95.12 178 TYR A O 1
ATOM 1375 N N . GLY A 1 179 ? 0.629 -14.107 7.360 1.00 94.50 179 GLY A N 1
ATOM 1376 C CA . GLY A 1 179 ? -0.235 -14.555 8.466 1.00 94.50 179 GLY A CA 1
ATOM 1377 C C . GLY A 1 179 ? -0.153 -13.750 9.770 1.00 94.50 179 GLY A C 1
ATOM 1378 O O . GLY A 1 179 ? -0.844 -14.083 10.729 1.00 94.50 179 GLY A O 1
ATOM 1379 N N . GLY A 1 180 ? 0.703 -12.726 9.852 1.00 95.56 180 GLY A N 1
ATOM 1380 C CA . GLY A 1 180 ? 0.700 -11.783 10.980 1.00 95.56 180 GLY A CA 1
ATOM 1381 C C . GLY A 1 180 ? 1.333 -12.260 12.287 1.00 95.56 180 GLY A C 1
ATOM 1382 O O . GLY A 1 180 ? 1.122 -11.630 13.321 1.00 95.56 180 GLY A O 1
ATOM 1383 N N . SER A 1 181 ? 2.095 -13.355 12.271 1.00 93.00 181 SER A N 1
ATOM 1384 C CA . SER A 1 181 ? 2.712 -13.933 13.474 1.00 93.00 181 SER A CA 1
ATOM 1385 C C . SER A 1 181 ? 4.183 -13.566 13.690 1.00 93.00 181 SER A C 1
ATOM 1387 O O . SER A 1 181 ? 4.724 -13.878 14.750 1.00 93.00 181 SER A O 1
ATOM 1389 N N . ASP A 1 182 ? 4.847 -12.955 12.709 1.00 94.12 182 ASP A N 1
ATOM 1390 C CA . ASP A 1 182 ? 6.274 -12.636 12.779 1.00 94.12 182 ASP A CA 1
ATOM 1391 C C . ASP A 1 182 ? 6.508 -11.352 13.588 1.00 94.12 182 ASP A C 1
ATOM 1393 O O . ASP A 1 182 ? 6.057 -10.257 13.239 1.00 94.12 182 ASP A O 1
ATOM 1397 N N . THR A 1 183 ? 7.216 -11.481 14.708 1.00 92.81 183 THR A N 1
ATOM 1398 C CA . THR A 1 183 ? 7.523 -10.358 15.597 1.00 92.81 183 THR A CA 1
ATOM 1399 C C . THR A 1 183 ? 8.429 -9.314 14.950 1.00 92.81 183 THR A C 1
ATOM 1401 O O . THR A 1 183 ? 8.346 -8.146 15.328 1.00 92.81 183 THR A O 1
ATOM 1404 N N . ASP A 1 184 ? 9.235 -9.696 13.955 1.00 94.75 184 ASP A N 1
ATOM 1405 C CA . ASP A 1 184 ? 10.127 -8.788 13.229 1.00 94.75 184 ASP A CA 1
ATOM 1406 C C . ASP A 1 184 ? 9.379 -7.885 12.233 1.00 94.75 184 ASP A C 1
ATOM 1408 O O . ASP A 1 184 ? 9.970 -6.954 11.677 1.00 94.75 184 ASP A O 1
ATOM 1412 N N . CYS A 1 185 ? 8.075 -8.115 12.028 1.00 94.62 185 CYS A N 1
ATOM 1413 C CA . CYS A 1 185 ? 7.193 -7.283 11.208 1.00 94.62 185 CYS A CA 1
ATOM 1414 C C . CYS A 1 185 ? 6.511 -6.133 11.961 1.00 94.62 185 CYS A C 1
ATOM 1416 O O . CYS A 1 185 ? 5.911 -5.257 11.339 1.00 94.62 185 CYS A O 1
ATOM 1418 N N . GLY A 1 186 ? 6.620 -6.082 13.287 1.00 95.69 186 GLY A N 1
ATOM 1419 C CA . GLY A 1 186 ? 6.022 -5.017 14.087 1.00 95.69 186 GLY A CA 1
ATOM 1420 C C . GLY A 1 186 ? 4.486 -5.051 14.153 1.00 95.69 186 GLY A C 1
ATOM 1421 O O . GLY A 1 186 ? 3.791 -5.764 13.427 1.00 95.69 186 GLY A O 1
ATOM 1422 N N . ASN A 1 187 ? 3.935 -4.251 15.069 1.00 97.81 187 ASN A N 1
ATOM 1423 C CA . ASN A 1 187 ? 2.523 -4.345 15.448 1.00 97.81 187 ASN A CA 1
ATOM 1424 C C . ASN A 1 187 ? 1.561 -3.948 14.319 1.00 97.81 187 ASN A C 1
ATOM 1426 O O . ASN A 1 187 ? 0.573 -4.641 14.110 1.00 97.81 187 ASN A O 1
ATOM 1430 N N . ALA A 1 188 ? 1.845 -2.872 13.577 1.00 97.81 188 ALA A N 1
ATOM 1431 C CA . ALA A 1 188 ? 0.974 -2.387 12.501 1.00 97.81 188 ALA A CA 1
ATOM 1432 C C . ALA A 1 188 ? 0.778 -3.400 11.366 1.00 97.81 188 ALA A C 1
ATOM 1434 O O . ALA A 1 188 ? -0.352 -3.623 10.932 1.00 97.81 188 ALA A O 1
ATOM 1435 N N . ILE A 1 189 ? 1.862 -4.034 10.908 1.00 98.19 189 ILE A N 1
ATOM 1436 C CA . ILE A 1 189 ? 1.795 -5.056 9.858 1.00 98.19 189 ILE A CA 1
ATOM 1437 C C . ILE A 1 189 ? 1.037 -6.280 10.376 1.00 98.19 189 ILE A C 1
ATOM 1439 O O . ILE A 1 189 ? 0.118 -6.754 9.709 1.00 98.19 189 ILE A O 1
ATOM 1443 N N . ASN A 1 190 ? 1.361 -6.746 11.585 1.00 98.06 190 ASN A N 1
ATOM 1444 C CA . ASN A 1 190 ? 0.723 -7.922 12.177 1.00 98.06 190 ASN A CA 1
ATOM 1445 C C . ASN A 1 190 ? -0.767 -7.716 12.458 1.00 98.06 190 ASN A C 1
ATOM 1447 O O . ASN A 1 190 ? -1.568 -8.617 12.215 1.00 98.06 190 ASN A O 1
ATOM 1451 N N . ALA A 1 191 ? -1.162 -6.527 12.916 1.00 97.81 191 ALA A N 1
ATOM 1452 C CA . ALA A 1 191 ? -2.564 -6.194 13.136 1.00 97.81 191 ALA A CA 1
ATOM 1453 C C . ALA A 1 191 ? -3.380 -6.270 11.843 1.00 97.81 191 ALA A C 1
ATOM 1455 O O . ALA A 1 191 ? -4.486 -6.797 11.861 1.00 97.81 191 ALA A O 1
ATOM 1456 N N . CYS A 1 192 ? -2.837 -5.794 10.718 1.00 98.19 192 CYS A N 1
ATOM 1457 C CA . CYS A 1 192 ? -3.522 -5.933 9.437 1.00 98.19 192 CYS A CA 1
ATOM 1458 C C . CYS A 1 192 ? -3.545 -7.368 8.921 1.00 98.19 192 CYS A C 1
ATOM 1460 O O . CYS A 1 192 ? -4.578 -7.815 8.452 1.00 98.19 192 CYS A O 1
ATOM 1462 N N . ALA A 1 193 ? -2.446 -8.098 9.057 1.00 97.81 193 ALA A N 1
ATOM 1463 C CA . ALA A 1 193 ? -2.332 -9.479 8.600 1.00 97.81 193 ALA A CA 1
ATOM 1464 C C . ALA A 1 193 ? -3.217 -10.474 9.375 1.00 97.81 193 ALA A C 1
ATOM 1466 O O . ALA A 1 193 ? -3.547 -11.544 8.879 1.00 97.81 193 ALA A O 1
ATOM 1467 N N . THR A 1 194 ? -3.598 -10.133 10.608 1.00 97.38 194 THR A N 1
ATOM 1468 C CA . THR A 1 194 ? -4.516 -10.935 11.439 1.00 97.38 194 THR A CA 1
ATOM 1469 C C . THR A 1 194 ? -5.961 -10.450 11.378 1.00 97.38 194 THR A C 1
ATOM 1471 O O . THR A 1 194 ? -6.841 -11.034 12.017 1.00 97.38 194 THR A O 1
ATOM 1474 N N . LEU A 1 195 ? -6.219 -9.373 10.635 1.00 97.25 195 LEU A N 1
ATOM 1475 C CA . LEU A 1 195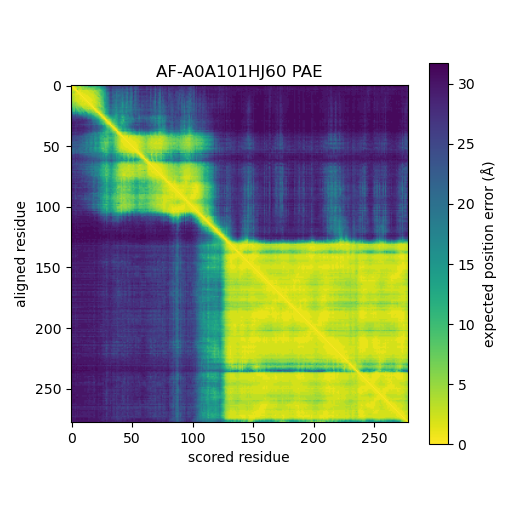 ? -7.539 -8.787 10.522 1.00 97.25 195 LEU A CA 1
ATOM 1476 C C . LEU A 1 195 ? -8.457 -9.725 9.738 1.00 97.25 195 LEU A C 1
ATOM 1478 O O . LEU A 1 195 ? -8.101 -10.194 8.662 1.00 97.25 195 LEU A O 1
ATOM 1482 N N . SER A 1 196 ? -9.653 -9.961 10.276 1.00 95.94 196 SER A N 1
ATOM 1483 C CA . SER A 1 196 ? -10.718 -10.690 9.594 1.00 95.94 196 SER A CA 1
ATOM 1484 C C . SER A 1 196 ? -11.984 -9.845 9.603 1.00 95.94 196 SER A C 1
ATOM 1486 O O . SER A 1 196 ? -12.543 -9.581 10.670 1.00 95.94 196 SER A O 1
ATOM 1488 N N . LEU A 1 197 ? -12.386 -9.360 8.429 1.00 95.31 197 LEU A N 1
ATOM 1489 C CA . LEU A 1 197 ? -13.544 -8.485 8.238 1.00 95.31 197 LEU A CA 1
ATOM 1490 C C . LEU A 1 197 ? -14.229 -8.828 6.923 1.00 95.31 197 LEU A C 1
ATOM 1492 O O . LEU A 1 197 ? -13.536 -9.038 5.937 1.00 95.31 197 LEU A O 1
ATOM 1496 N N . ASP A 1 198 ? -15.557 -8.792 6.935 1.00 95.62 198 ASP A N 1
ATOM 1497 C CA . ASP A 1 198 ? -16.402 -8.842 5.741 1.00 95.62 198 ASP A CA 1
ATOM 1498 C C . ASP A 1 198 ? -16.255 -7.530 4.955 1.00 95.62 198 ASP A C 1
ATOM 1500 O O . ASP A 1 198 ? -16.667 -6.453 5.412 1.00 95.62 198 ASP A O 1
ATOM 1504 N N . ALA A 1 199 ? -15.594 -7.616 3.808 1.00 94.69 199 ALA A N 1
ATOM 1505 C CA . ALA A 1 199 ? -15.232 -6.485 2.982 1.00 94.69 199 ALA A CA 1
ATOM 1506 C C . ALA A 1 199 ? -16.362 -6.035 2.054 1.00 94.69 199 ALA A C 1
ATOM 1508 O O . ALA A 1 199 ? -16.460 -4.834 1.784 1.00 94.69 199 ALA A O 1
ATOM 1509 N N . ASP A 1 200 ? -17.205 -6.945 1.569 1.00 92.38 200 ASP A N 1
ATOM 1510 C CA . ASP A 1 200 ? -18.177 -6.686 0.499 1.00 92.38 200 ASP A CA 1
ATOM 1511 C C . ASP A 1 200 ? -19.651 -6.755 0.938 1.00 92.38 200 ASP A C 1
ATOM 1513 O O . ASP A 1 200 ? -20.547 -6.375 0.179 1.00 92.38 200 ASP A O 1
ATOM 1517 N N . GLY A 1 201 ? -19.891 -7.125 2.193 1.00 92.38 201 GLY A N 1
ATOM 1518 C CA . GLY A 1 201 ? -21.204 -7.243 2.809 1.00 92.38 201 GLY A CA 1
ATOM 1519 C C . GLY A 1 201 ? -21.895 -8.581 2.545 1.00 92.38 201 GLY A C 1
ATOM 1520 O O . GLY A 1 201 ? -23.109 -8.670 2.768 1.00 92.38 201 GLY A O 1
ATOM 1521 N N . ASP A 1 202 ? -21.185 -9.602 2.056 1.00 93.38 202 ASP A N 1
ATOM 1522 C CA . ASP A 1 202 ? -21.744 -10.919 1.741 1.00 93.38 202 ASP A CA 1
ATOM 1523 C C . ASP A 1 202 ? -21.857 -11.865 2.954 1.00 93.38 202 ASP A C 1
ATOM 1525 O O . ASP A 1 202 ? -22.388 -12.973 2.824 1.00 93.38 202 ASP A O 1
ATOM 1529 N N . THR A 1 203 ? -21.456 -11.404 4.146 1.00 91.31 203 THR A N 1
ATOM 1530 C CA . THR A 1 203 ? -21.410 -12.130 5.430 1.00 91.31 203 THR A CA 1
ATOM 1531 C C . THR A 1 203 ? -20.275 -13.146 5.592 1.00 91.31 203 THR A C 1
ATOM 1533 O O . THR A 1 203 ? -20.211 -13.831 6.620 1.00 91.31 203 THR A O 1
ATOM 1536 N N . VAL A 1 204 ? -19.359 -13.227 4.631 1.00 92.88 204 VAL A N 1
ATOM 1537 C CA . VAL A 1 204 ? -18.086 -13.942 4.725 1.00 92.88 204 VAL A CA 1
ATOM 1538 C C . VAL A 1 204 ? -17.005 -12.938 5.114 1.00 92.88 204 VAL A C 1
ATOM 1540 O O . VAL A 1 204 ? -17.067 -11.773 4.763 1.00 92.88 204 VAL A O 1
ATOM 1543 N N . ALA A 1 205 ? -16.058 -13.358 5.953 1.00 95.38 205 ALA A N 1
ATOM 1544 C CA . ALA A 1 205 ? -14.983 -12.483 6.401 1.00 95.38 205 ALA A CA 1
ATOM 1545 C C . ALA A 1 205 ? -13.681 -12.819 5.675 1.00 95.38 205 ALA A C 1
ATOM 1547 O O . ALA A 1 205 ? -13.183 -13.944 5.770 1.00 95.38 205 ALA A O 1
ATOM 1548 N N . GLU A 1 206 ? -13.080 -11.814 5.053 1.00 96.00 206 GLU A N 1
ATOM 1549 C CA . GLU A 1 206 ? -11.777 -11.912 4.413 1.00 96.00 206 GLU A CA 1
ATOM 1550 C C . GLU A 1 206 ? -10.676 -11.777 5.455 1.00 96.00 206 GLU A C 1
ATOM 1552 O O . GLU A 1 206 ? -10.761 -10.945 6.360 1.00 96.00 206 GLU A O 1
ATOM 1557 N N . SER A 1 207 ? -9.622 -12.580 5.322 1.00 95.50 207 SER A N 1
ATOM 1558 C CA . SER A 1 207 ? -8.467 -12.582 6.229 1.00 95.50 207 SER A CA 1
ATOM 1559 C C . SER A 1 207 ? -7.155 -12.176 5.555 1.00 95.50 207 SER A C 1
ATOM 1561 O O . SER A 1 207 ? -6.099 -12.267 6.165 1.00 95.50 207 SER A O 1
ATOM 1563 N N . ASN A 1 208 ? -7.201 -11.771 4.287 1.00 95.38 208 ASN A N 1
ATOM 1564 C CA . ASN A 1 208 ? -6.049 -11.398 3.463 1.00 95.38 208 ASN A CA 1
ATOM 1565 C C . ASN A 1 208 ? -5.789 -9.881 3.459 1.00 95.38 208 ASN A C 1
ATOM 1567 O O . ASN A 1 208 ? -5.320 -9.304 2.473 1.00 95.38 208 ASN A O 1
ATOM 1571 N N . TRP A 1 209 ? -6.096 -9.227 4.576 1.00 97.81 209 TRP A N 1
ATOM 1572 C CA . TRP A 1 209 ? -5.839 -7.810 4.793 1.00 97.81 209 TRP A CA 1
ATOM 1573 C C . TRP A 1 209 ? -4.343 -7.556 5.016 1.00 97.81 209 TRP A C 1
ATOM 1575 O O . TRP A 1 209 ? -3.625 -8.366 5.596 1.00 97.81 209 TRP A O 1
ATOM 1585 N N . TYR A 1 210 ? -3.846 -6.401 4.577 1.00 97.94 210 TYR A N 1
ATOM 1586 C CA . TYR A 1 210 ? -2.450 -6.018 4.778 1.00 97.94 210 TYR A CA 1
ATOM 1587 C C . TYR A 1 210 ? -2.285 -4.528 5.072 1.00 97.94 210 TYR A C 1
ATOM 1589 O O . TYR A 1 210 ? -3.164 -3.710 4.793 1.00 97.94 210 TYR A O 1
ATOM 1597 N N . LEU A 1 211 ? -1.147 -4.168 5.674 1.00 97.75 211 LEU A N 1
ATOM 1598 C CA . LEU A 1 211 ? -0.794 -2.767 5.880 1.00 97.75 211 LEU A CA 1
ATOM 1599 C C . LEU A 1 211 ? -0.440 -2.148 4.515 1.00 97.75 211 LEU A C 1
ATOM 1601 O O . LEU A 1 211 ? 0.474 -2.657 3.862 1.00 97.75 211 LEU A O 1
ATOM 1605 N N . PRO A 1 212 ? -1.120 -1.075 4.075 1.00 96.50 212 PRO A N 1
ATOM 1606 C CA . PRO A 1 212 ? -0.893 -0.479 2.769 1.00 96.50 212 PRO A CA 1
ATOM 1607 C C . PRO A 1 212 ? 0.510 0.103 2.658 1.00 96.50 212 PRO A C 1
ATOM 1609 O O . PRO A 1 212 ? 1.109 0.578 3.623 1.00 96.50 212 PRO A O 1
ATOM 1612 N N . THR A 1 213 ? 1.008 0.152 1.437 1.00 95.69 213 THR A N 1
ATOM 1613 C CA . THR A 1 213 ? 2.190 0.928 1.072 1.00 95.69 213 THR A CA 1
ATOM 1614 C C . THR A 1 213 ? 1.910 2.432 1.149 1.00 95.69 213 THR A C 1
ATOM 1616 O O . THR A 1 213 ? 0.763 2.888 1.134 1.00 95.69 213 THR A O 1
ATOM 1619 N N . GLN A 1 214 ? 2.971 3.243 1.188 1.00 93.12 214 GLN A N 1
ATOM 1620 C CA . GLN A 1 214 ? 2.844 4.700 1.104 1.00 93.12 214 GLN A CA 1
ATOM 1621 C C . GLN A 1 214 ? 2.100 5.112 -0.174 1.00 93.12 214 GLN A C 1
ATOM 1623 O O . GLN A 1 214 ? 1.260 6.008 -0.125 1.00 93.12 214 GLN A O 1
ATOM 1628 N N . ALA A 1 215 ? 2.382 4.439 -1.294 1.00 85.69 215 ALA A N 1
ATOM 1629 C CA . ALA A 1 215 ? 1.749 4.704 -2.581 1.00 85.69 215 ALA A CA 1
ATOM 1630 C C . ALA A 1 215 ? 0.235 4.452 -2.538 1.00 85.69 215 ALA A C 1
ATOM 1632 O O . ALA A 1 215 ? -0.532 5.301 -2.978 1.00 85.69 215 ALA A O 1
ATOM 1633 N N . GLU A 1 216 ? -0.215 3.347 -1.935 1.00 90.69 216 GLU A N 1
ATOM 1634 C CA . GLU A 1 216 ? -1.649 3.065 -1.772 1.00 90.69 216 GLU A CA 1
ATOM 1635 C C . GLU A 1 216 ? -2.343 4.121 -0.898 1.00 90.69 216 GLU A C 1
ATOM 1637 O O . GLU A 1 216 ? -3.429 4.584 -1.242 1.00 90.69 216 GLU A O 1
ATOM 1642 N N . LEU A 1 217 ? -1.710 4.569 0.194 1.00 92.81 217 LEU A N 1
ATOM 1643 C CA . LEU A 1 217 ? -2.258 5.643 1.035 1.00 92.81 217 LEU A CA 1
ATOM 1644 C C . LEU A 1 217 ? -2.326 6.989 0.310 1.00 92.81 217 LEU A C 1
ATOM 1646 O O . LEU A 1 217 ? -3.317 7.711 0.431 1.00 92.81 217 LEU A O 1
ATOM 1650 N N . MET A 1 218 ? -1.272 7.347 -0.426 1.00 88.94 218 MET A N 1
ATOM 1651 C CA . MET A 1 218 ? -1.279 8.551 -1.253 1.00 88.94 218 MET A CA 1
ATOM 1652 C C . MET A 1 218 ? -2.381 8.453 -2.300 1.00 88.94 218 MET A C 1
ATOM 1654 O O . MET A 1 218 ? -3.139 9.405 -2.463 1.00 88.94 218 MET A O 1
ATOM 1658 N N . GLN A 1 219 ? -2.546 7.290 -2.929 1.00 84.25 219 GLN A N 1
ATOM 1659 C CA . GLN A 1 219 ? -3.589 7.105 -3.918 1.00 84.25 219 GLN A CA 1
ATOM 1660 C C . GLN A 1 219 ? -4.991 7.252 -3.340 1.00 84.25 219 GLN A C 1
ATOM 1662 O O . GLN A 1 219 ? -5.829 7.915 -3.947 1.00 84.25 219 GLN A O 1
ATOM 1667 N N . ALA A 1 220 ? -5.237 6.709 -2.151 1.00 88.44 220 ALA A N 1
ATOM 1668 C CA . ALA A 1 220 ? -6.485 6.920 -1.430 1.00 88.44 220 ALA A CA 1
ATOM 1669 C C . ALA A 1 220 ? -6.796 8.418 -1.253 1.00 88.44 220 ALA A C 1
ATOM 1671 O O . ALA A 1 220 ? -7.910 8.867 -1.536 1.00 88.44 220 ALA A O 1
ATOM 1672 N N . TYR A 1 221 ? -5.803 9.211 -0.834 1.00 86.44 221 TYR A N 1
ATOM 1673 C CA . TYR A 1 221 ? -5.953 10.663 -0.725 1.00 86.44 221 TYR A CA 1
ATOM 1674 C C . TYR A 1 221 ? -6.311 11.311 -2.072 1.00 86.44 221 TYR A C 1
ATOM 1676 O O . TYR A 1 221 ? -7.283 12.064 -2.142 1.00 86.44 221 TYR A O 1
ATOM 1684 N N . LEU A 1 222 ? -5.584 10.981 -3.144 1.00 81.25 222 LEU A N 1
ATOM 1685 C CA . LEU A 1 222 ? -5.825 11.537 -4.482 1.00 81.25 222 LEU A CA 1
ATOM 1686 C C . LEU A 1 222 ? -7.187 11.119 -5.056 1.00 81.25 222 LEU A C 1
ATOM 1688 O O . LEU A 1 222 ? -7.835 11.910 -5.737 1.00 81.25 222 LEU A O 1
ATOM 1692 N N . ASN A 1 223 ? -7.663 9.921 -4.713 1.00 79.69 223 ASN A N 1
ATOM 1693 C CA . ASN A 1 223 ? -9.002 9.428 -5.042 1.00 79.69 223 ASN A CA 1
ATOM 1694 C C . ASN A 1 223 ? -10.104 10.052 -4.177 1.00 79.69 223 ASN A C 1
ATOM 1696 O O . ASN A 1 223 ? -11.270 9.662 -4.270 1.00 79.69 223 ASN A O 1
ATOM 1700 N N . GLY A 1 224 ? -9.761 11.026 -3.334 1.00 78.50 224 GLY A N 1
ATOM 1701 C CA . GLY A 1 224 ? -10.720 11.817 -2.587 1.00 78.50 224 GLY A CA 1
ATOM 1702 C C . GLY A 1 224 ? -11.350 11.051 -1.435 1.00 78.50 224 GLY A C 1
ATOM 1703 O O . GLY A 1 224 ? -12.520 11.288 -1.147 1.00 78.50 224 GLY A O 1
ATOM 1704 N N . ILE A 1 225 ? -10.604 10.162 -0.769 1.00 85.50 225 ILE A N 1
ATOM 1705 C CA . ILE A 1 225 ? -11.092 9.405 0.395 1.00 85.50 225 ILE A CA 1
ATOM 1706 C C . ILE A 1 225 ? -11.720 10.307 1.464 1.00 85.50 225 ILE A C 1
ATOM 1708 O O . ILE A 1 225 ? -12.730 9.955 2.066 1.00 85.50 225 ILE A O 1
ATOM 1712 N N . TYR A 1 226 ? -11.175 11.513 1.653 1.00 82.69 226 TYR A N 1
ATOM 1713 C CA . TYR A 1 226 ? -11.696 12.497 2.600 1.00 82.69 226 TYR A CA 1
ATOM 1714 C C . TYR A 1 226 ? -13.101 13.009 2.247 1.00 82.69 226 TYR A C 1
ATOM 1716 O O . TYR A 1 226 ? -13.901 13.259 3.146 1.00 82.69 226 TYR A O 1
ATOM 1724 N N . LEU A 1 227 ? -13.402 13.157 0.953 1.00 77.00 227 LEU A N 1
ATOM 1725 C CA . LEU A 1 227 ? -14.690 13.661 0.465 1.00 77.00 227 LEU A CA 1
ATOM 1726 C C . LEU A 1 227 ? -15.694 12.538 0.174 1.00 77.00 227 LEU A C 1
ATOM 1728 O O . LEU A 1 227 ? -16.895 12.762 0.291 1.00 77.00 227 LEU A O 1
ATOM 1732 N N . GLY A 1 228 ? -15.210 11.362 -0.234 1.00 77.81 228 GLY A N 1
ATOM 1733 C CA . GLY A 1 228 ? -16.033 10.217 -0.637 1.00 77.81 228 GLY A CA 1
ATOM 1734 C C . GLY A 1 228 ? -16.495 9.331 0.508 1.00 77.81 228 GLY A C 1
ATOM 1735 O O . GLY A 1 228 ? -17.476 8.609 0.361 1.00 77.81 228 GLY A O 1
ATOM 1736 N N . THR A 1 229 ? -15.803 9.389 1.645 1.00 83.69 229 THR A N 1
ATOM 1737 C CA . THR A 1 229 ? -16.174 8.660 2.863 1.00 83.69 229 THR A CA 1
ATOM 1738 C C . THR A 1 229 ? -16.766 9.622 3.902 1.00 83.69 229 THR A C 1
ATOM 1740 O O . THR A 1 229 ? -17.248 10.702 3.560 1.00 83.69 229 THR A O 1
ATOM 1743 N N . ASN A 1 230 ? -16.760 9.259 5.188 1.00 78.19 230 ASN A N 1
ATOM 1744 C CA . ASN A 1 230 ? -17.104 10.201 6.252 1.00 78.19 230 ASN A CA 1
ATOM 1745 C C . ASN A 1 230 ? -15.837 10.872 6.814 1.00 78.19 230 ASN A C 1
ATOM 1747 O O . ASN A 1 230 ? -14.796 10.232 6.971 1.00 78.19 230 ASN A O 1
ATOM 1751 N N . THR A 1 231 ? -15.917 12.167 7.139 1.00 68.88 231 THR A N 1
ATOM 1752 C CA . THR A 1 231 ? -14.740 12.938 7.568 1.00 68.88 231 THR A CA 1
ATOM 1753 C C . THR A 1 231 ? -14.086 12.330 8.802 1.00 68.88 231 THR A C 1
ATOM 1755 O O . THR A 1 231 ? -12.880 12.152 8.787 1.00 68.88 231 THR A O 1
ATOM 1758 N N . SER A 1 232 ? -14.848 11.895 9.810 1.00 75.81 232 SER A N 1
ATOM 1759 C CA . SER A 1 232 ? -14.315 11.211 11.001 1.00 75.81 232 SER A CA 1
ATOM 1760 C C . SER A 1 232 ? -13.537 9.927 10.694 1.00 75.81 232 SER A C 1
ATOM 1762 O O . SER A 1 232 ? -12.612 9.578 11.424 1.00 75.81 232 SER A O 1
ATOM 1764 N N . TRP A 1 233 ? -13.888 9.233 9.615 1.00 82.00 233 TRP A N 1
ATOM 1765 C CA . TRP A 1 233 ? -13.227 8.018 9.166 1.00 82.00 233 TRP A CA 1
ATOM 1766 C C . TRP A 1 233 ? -11.921 8.361 8.449 1.00 82.00 233 TRP A C 1
ATOM 1768 O O . TRP A 1 233 ? -10.928 7.683 8.686 1.00 82.00 233 TRP A O 1
ATOM 1778 N N . ALA A 1 234 ? -11.865 9.440 7.660 1.00 75.12 234 ALA A N 1
ATOM 1779 C CA . ALA A 1 234 ? -10.657 9.864 6.941 1.00 75.12 234 ALA A CA 1
ATOM 1780 C C . ALA A 1 234 ? -9.704 10.781 7.746 1.00 75.12 234 ALA A C 1
ATOM 1782 O O . ALA A 1 234 ? -8.498 10.769 7.504 1.00 75.12 234 ALA A O 1
ATOM 1783 N N . THR A 1 235 ? -10.192 11.552 8.726 1.00 67.12 235 THR A N 1
ATOM 1784 C CA . THR A 1 235 ? -9.419 12.545 9.509 1.00 67.12 235 THR A CA 1
ATOM 1785 C C . THR A 1 235 ? -8.700 11.947 10.716 1.00 67.12 235 THR A C 1
ATOM 1787 O O . THR A 1 235 ? -8.553 12.609 11.745 1.00 67.12 235 THR A O 1
ATOM 1790 N N . GLY A 1 236 ? -8.277 10.685 10.626 1.00 64.88 236 GLY A N 1
ATOM 1791 C CA . GLY A 1 236 ? -7.430 10.080 11.650 1.00 64.88 236 GLY A CA 1
ATOM 1792 C C . GLY A 1 236 ? -6.083 10.800 11.806 1.00 64.88 236 GLY A C 1
ATOM 1793 O O . GLY A 1 236 ? -5.782 11.788 11.132 1.00 64.88 236 GLY A O 1
ATOM 1794 N N . SER A 1 237 ? -5.246 10.279 12.706 1.00 77.00 237 SER A N 1
ATOM 1795 C CA . SER A 1 237 ? -3.842 10.697 12.782 1.00 77.00 237 SER A CA 1
ATOM 1796 C C . SER A 1 237 ? -3.068 10.250 11.527 1.00 77.00 237 SER A C 1
ATOM 1798 O O . SER A 1 237 ? -3.655 9.726 10.581 1.00 77.00 237 SER A O 1
ATOM 1800 N N . LEU A 1 238 ? -1.753 10.479 11.483 1.00 91.31 238 LEU A N 1
ATOM 1801 C CA . LEU A 1 238 ? -0.898 9.904 10.439 1.00 91.31 238 LEU A CA 1
ATOM 1802 C C . LEU A 1 238 ? -1.196 8.394 10.325 1.00 91.31 238 LEU A C 1
ATOM 1804 O O . LEU A 1 238 ? -1.213 7.716 11.347 1.00 91.31 238 LEU A O 1
ATOM 1808 N N . PHE A 1 239 ? -1.475 7.875 9.129 1.00 95.31 239 PHE A N 1
ATOM 1809 C CA . PHE A 1 239 ? -1.683 6.439 8.938 1.00 95.31 239 PHE A CA 1
ATOM 1810 C C . PHE A 1 239 ? -0.363 5.779 8.578 1.00 95.31 239 PHE A C 1
ATOM 1812 O O . PHE A 1 239 ? 0.310 6.231 7.650 1.00 95.31 239 PHE A O 1
ATOM 1819 N N . TRP A 1 240 ? 0.012 4.734 9.311 1.00 97.75 240 TRP A N 1
ATOM 1820 C CA . TRP A 1 240 ? 1.205 3.962 9.006 1.00 97.75 240 TRP A CA 1
ATOM 1821 C C . TRP A 1 240 ? 1.115 3.305 7.634 1.00 97.75 240 TRP A C 1
ATOM 1823 O O . TRP A 1 240 ? 0.063 2.801 7.247 1.00 97.75 240 TRP A O 1
ATOM 1833 N N . SER A 1 241 ? 2.250 3.276 6.941 1.00 96.62 241 SER A N 1
ATOM 1834 C CA . SER A 1 241 ? 2.445 2.466 5.746 1.00 96.62 241 SER A CA 1
ATOM 1835 C C . SER A 1 241 ? 3.455 1.352 5.994 1.00 96.62 241 SER A C 1
ATOM 1837 O O . SER A 1 241 ? 4.277 1.434 6.907 1.00 96.62 241 SER A O 1
ATOM 1839 N N . SER A 1 242 ? 3.468 0.347 5.130 1.00 96.38 242 SER A N 1
ATOM 1840 C CA . SER A 1 242 ? 4.502 -0.684 5.110 1.00 96.38 242 SER A CA 1
ATOM 1841 C C . SER A 1 242 ? 5.778 -0.270 4.361 1.00 96.38 242 SER A C 1
ATOM 1843 O O . SER A 1 242 ? 6.618 -1.116 4.061 1.00 96.38 242 SER A O 1
ATOM 1845 N N . THR A 1 243 ? 5.923 1.005 3.987 1.00 95.44 243 THR A N 1
ATOM 1846 C CA . THR A 1 243 ? 7.082 1.505 3.239 1.00 95.44 243 THR A CA 1
ATOM 1847 C C . THR A 1 243 ? 8.126 2.067 4.201 1.00 95.44 243 THR A C 1
ATOM 1849 O O . THR A 1 243 ? 7.835 2.930 5.032 1.00 95.44 243 THR A O 1
ATOM 1852 N N . GLU A 1 244 ? 9.366 1.595 4.084 1.00 93.19 244 GLU A N 1
ATOM 1853 C CA . GLU A 1 244 ? 10.482 2.079 4.897 1.00 93.19 244 GLU A CA 1
ATOM 1854 C C . GLU A 1 244 ? 10.959 3.461 4.436 1.00 93.19 244 GLU A C 1
ATOM 1856 O O . GLU A 1 244 ? 11.111 3.711 3.241 1.00 93.19 244 GLU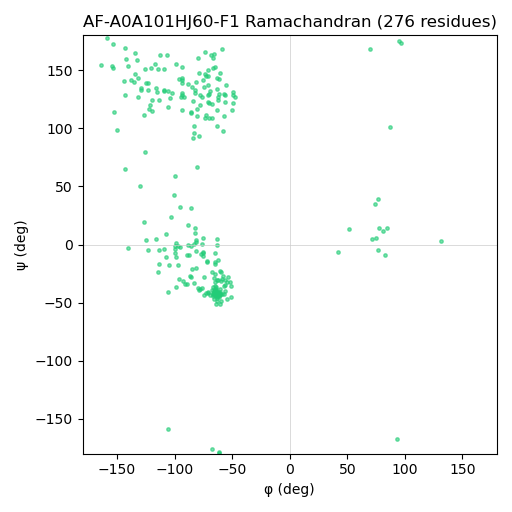 A O 1
ATOM 1861 N N . ALA A 1 245 ? 11.202 4.357 5.395 1.00 91.50 245 ALA A N 1
ATOM 1862 C CA . ALA A 1 245 ? 11.844 5.650 5.155 1.00 91.50 245 ALA A CA 1
ATOM 1863 C C . ALA A 1 245 ? 13.338 5.602 5.511 1.00 91.50 245 ALA A C 1
ATOM 1865 O O . ALA A 1 245 ? 14.169 6.201 4.831 1.00 91.50 245 ALA A O 1
ATOM 1866 N N . SER A 1 246 ? 13.687 4.862 6.563 1.00 92.62 246 SER A N 1
ATOM 1867 C CA . SER A 1 246 ? 15.056 4.509 6.937 1.00 92.62 246 SER A CA 1
ATOM 1868 C C . SER A 1 246 ? 15.043 3.270 7.839 1.00 92.62 246 SER A C 1
ATOM 1870 O O . SER A 1 246 ? 13.981 2.819 8.263 1.00 92.62 246 SER A O 1
ATOM 1872 N N . SER A 1 247 ? 16.212 2.774 8.249 1.00 91.38 247 SER A N 1
ATOM 1873 C CA . SER A 1 247 ? 16.297 1.645 9.190 1.00 91.38 247 SER A CA 1
ATOM 1874 C C . SER A 1 247 ? 15.508 1.857 10.494 1.00 91.38 247 SER A C 1
ATOM 1876 O O . SER A 1 247 ? 15.019 0.892 11.077 1.00 91.38 247 SER A O 1
ATOM 1878 N N . THR A 1 248 ? 15.320 3.105 10.936 1.00 95.31 248 THR A N 1
ATOM 1879 C CA . THR A 1 248 ? 14.599 3.455 12.174 1.00 95.31 248 THR A CA 1
ATOM 1880 C C . THR A 1 248 ? 13.243 4.123 11.943 1.00 95.31 248 THR A C 1
ATOM 1882 O O . THR A 1 248 ? 12.525 4.392 12.910 1.00 95.31 248 THR A O 1
ATOM 1885 N N . SER A 1 249 ? 12.866 4.401 10.691 1.00 96.50 249 SER A N 1
ATOM 1886 C CA . SER A 1 249 ? 11.644 5.144 10.371 1.00 96.50 249 SER A CA 1
ATOM 1887 C C . SER A 1 249 ? 10.829 4.507 9.246 1.00 96.50 249 SER A C 1
ATOM 1889 O O . SER A 1 249 ? 11.365 3.915 8.312 1.00 96.50 249 SER A O 1
ATOM 1891 N N . ALA A 1 250 ? 9.510 4.630 9.338 1.00 95.62 250 ALA A N 1
ATOM 1892 C CA . ALA A 1 250 ? 8.571 4.216 8.301 1.00 95.62 250 ALA A CA 1
ATOM 1893 C C . ALA A 1 250 ? 7.804 5.435 7.783 1.00 95.62 250 ALA A C 1
ATOM 1895 O O . ALA A 1 250 ? 7.670 6.444 8.483 1.00 95.62 250 ALA A O 1
ATOM 1896 N N . TRP A 1 251 ? 7.304 5.355 6.555 1.00 96.81 251 TRP A N 1
ATOM 1897 C CA . TRP A 1 251 ? 6.423 6.384 6.022 1.00 96.81 251 TRP A CA 1
ATOM 1898 C C . TRP A 1 251 ? 5.033 6.257 6.632 1.00 96.81 251 TRP A C 1
ATOM 1900 O O . TRP A 1 251 ? 4.507 5.156 6.808 1.00 96.81 251 TRP A O 1
ATOM 1910 N N . GLY A 1 252 ? 4.417 7.398 6.905 1.00 94.69 252 GLY A N 1
ATOM 1911 C CA . GLY A 1 252 ? 2.984 7.489 7.124 1.00 94.69 252 GLY A CA 1
ATOM 1912 C C . GLY A 1 252 ? 2.383 8.642 6.333 1.00 94.69 252 GLY A C 1
ATOM 1913 O O . GLY A 1 252 ? 3.091 9.582 5.959 1.00 94.69 252 GLY A O 1
ATOM 1914 N N . THR A 1 253 ? 1.075 8.572 6.100 1.00 93.81 253 THR A N 1
ATOM 1915 C CA . THR A 1 253 ? 0.335 9.528 5.266 1.00 93.81 253 THR A CA 1
ATOM 1916 C C . THR A 1 253 ? -0.889 10.043 6.008 1.00 93.81 253 THR A C 1
ATOM 1918 O O . THR A 1 253 ? -1.655 9.275 6.587 1.00 93.81 253 THR A O 1
ATOM 1921 N N . ASN A 1 254 ? -1.097 11.356 5.994 1.00 90.75 254 ASN A N 1
ATOM 1922 C CA . ASN A 1 254 ? -2.322 11.970 6.481 1.00 90.75 254 ASN A CA 1
ATOM 1923 C C . ASN A 1 254 ? -3.364 11.985 5.352 1.00 90.75 254 ASN A C 1
ATOM 1925 O O . ASN A 1 254 ? -3.198 12.706 4.373 1.00 90.75 254 ASN A O 1
ATOM 1929 N N . LEU A 1 255 ? -4.448 11.222 5.497 1.00 87.25 255 LEU A N 1
ATOM 1930 C CA . LEU A 1 255 ? -5.480 11.083 4.460 1.00 87.25 255 LEU A CA 1
ATOM 1931 C C . LEU A 1 255 ? -6.409 12.304 4.331 1.00 87.25 255 LEU A C 1
ATOM 1933 O O . LEU A 1 255 ? -7.163 12.389 3.367 1.00 87.25 255 LEU A O 1
ATOM 1937 N N . TYR A 1 256 ? -6.345 13.262 5.262 1.00 82.44 256 TYR A N 1
ATOM 1938 C CA . TYR A 1 256 ? -7.046 14.544 5.146 1.00 82.44 256 TYR A CA 1
ATOM 1939 C C . TYR A 1 256 ? -6.311 15.529 4.226 1.00 82.44 256 TYR A C 1
ATOM 1941 O O . TYR A 1 256 ? -6.952 16.274 3.492 1.00 82.44 256 TYR A O 1
ATOM 1949 N N . SER A 1 257 ? -4.976 15.548 4.261 1.00 81.50 257 SER A N 1
ATOM 1950 C CA . SER A 1 257 ? -4.169 16.566 3.567 1.00 81.50 257 SER A CA 1
ATOM 1951 C C . SER A 1 257 ? -3.152 16.019 2.567 1.00 81.50 257 SER A C 1
ATOM 1953 O O . SER A 1 257 ? -2.452 16.800 1.927 1.00 81.50 257 SER A O 1
ATOM 1955 N N . GLY A 1 258 ? -3.011 14.698 2.470 1.00 81.50 258 GLY A N 1
ATOM 1956 C CA . GLY A 1 258 ? -1.997 14.035 1.651 1.00 81.50 258 GLY A CA 1
ATOM 1957 C C . GLY A 1 258 ? -0.572 14.169 2.189 1.00 81.50 258 GLY A C 1
ATOM 1958 O O . GLY A 1 258 ? 0.368 13.727 1.536 1.00 81.50 258 GLY A O 1
ATOM 1959 N N . ASN A 1 259 ? -0.379 14.777 3.364 1.00 88.44 259 ASN A N 1
ATOM 1960 C CA . ASN A 1 259 ? 0.949 15.004 3.927 1.00 88.44 259 ASN A CA 1
ATOM 1961 C C . ASN A 1 259 ? 1.614 13.674 4.327 1.00 88.44 259 ASN A C 1
ATOM 1963 O O . ASN A 1 259 ? 1.099 12.960 5.190 1.00 88.44 259 ASN A O 1
ATOM 1967 N N . THR A 1 260 ? 2.773 13.375 3.740 1.00 92.19 260 THR A N 1
ATOM 1968 C CA . THR A 1 260 ? 3.574 12.177 4.020 1.00 92.19 260 THR A CA 1
ATOM 1969 C C . THR A 1 260 ? 4.813 12.515 4.837 1.00 92.19 260 THR A C 1
ATOM 1971 O O . THR A 1 260 ? 5.560 13.417 4.464 1.00 92.19 260 THR A O 1
ATOM 1974 N N . ASN A 1 261 ? 5.084 11.768 5.907 1.00 94.00 261 ASN A N 1
ATOM 1975 C CA . ASN A 1 261 ? 6.267 11.984 6.747 1.00 94.00 261 ASN A CA 1
ATOM 1976 C C . ASN A 1 261 ? 6.923 10.660 7.139 1.00 94.00 261 ASN A C 1
ATOM 1978 O O . ASN A 1 261 ? 6.232 9.690 7.453 1.00 94.00 261 ASN A O 1
ATOM 1982 N N . GLY A 1 262 ? 8.257 10.643 7.165 1.00 95.94 262 GLY A N 1
ATOM 1983 C CA . GLY A 1 262 ? 9.031 9.566 7.772 1.00 95.94 262 GLY A CA 1
ATOM 1984 C C . GLY A 1 262 ? 9.028 9.749 9.285 1.00 95.94 262 GLY A C 1
ATOM 1985 O O . GLY A 1 262 ? 9.454 10.791 9.780 1.00 95.94 262 GLY A O 1
ATOM 1986 N N . SER A 1 263 ? 8.510 8.772 10.021 1.00 96.75 263 SER A N 1
ATOM 1987 C CA . SER A 1 263 ? 8.401 8.834 11.481 1.00 96.75 263 SER A CA 1
ATOM 1988 C C . SER A 1 263 ? 9.058 7.628 12.133 1.00 96.75 263 SER A C 1
ATOM 1990 O O . SER A 1 263 ? 9.110 6.551 11.542 1.00 96.75 263 SER A O 1
ATOM 1992 N N . ASN A 1 264 ? 9.565 7.803 13.357 1.00 97.75 264 ASN A N 1
ATOM 1993 C CA . ASN A 1 264 ? 10.215 6.722 14.099 1.00 97.75 264 ASN A CA 1
ATOM 1994 C C . ASN A 1 264 ? 9.267 5.531 14.230 1.00 97.75 264 ASN A C 1
ATOM 1996 O O . ASN A 1 264 ? 8.141 5.698 14.699 1.00 97.75 264 ASN A O 1
ATOM 2000 N N . LYS A 1 265 ? 9.741 4.337 13.872 1.00 97.50 265 LYS A N 1
ATOM 2001 C CA . LYS A 1 265 ? 8.932 3.111 13.874 1.00 97.50 265 LYS A CA 1
ATOM 2002 C C . LYS A 1 265 ? 8.330 2.788 15.252 1.00 97.50 265 LYS A C 1
ATOM 2004 O O . LYS A 1 265 ? 7.245 2.222 15.323 1.00 97.50 265 LYS A O 1
ATOM 2009 N N . THR A 1 266 ? 8.980 3.237 16.327 1.00 97.38 266 THR A N 1
ATOM 2010 C CA . THR A 1 266 ? 8.534 3.116 17.728 1.00 97.38 266 THR A CA 1
ATOM 2011 C C . THR A 1 266 ? 7.410 4.080 18.126 1.00 97.38 266 THR A C 1
ATOM 2013 O O . THR A 1 266 ? 6.900 4.020 19.244 1.00 97.38 266 THR A O 1
ATOM 2016 N N . SER A 1 267 ? 7.020 5.007 17.249 1.00 96.56 267 SER A N 1
ATOM 2017 C CA . SER A 1 267 ? 5.915 5.935 17.509 1.00 96.56 267 SER A CA 1
ATOM 2018 C C . SER A 1 267 ? 4.569 5.252 17.284 1.00 96.56 267 SER A C 1
ATOM 2020 O O . SER A 1 267 ? 4.434 4.395 16.415 1.00 96.56 267 SER A O 1
ATOM 2022 N N . SER A 1 268 ? 3.557 5.649 18.054 1.00 95.88 268 SER A N 1
ATOM 2023 C CA . SER A 1 268 ? 2.202 5.119 17.901 1.00 95.88 268 SER A CA 1
ATOM 2024 C C . SER A 1 268 ? 1.377 6.014 16.979 1.00 95.88 268 SER A C 1
ATOM 2026 O O . SER A 1 268 ? 1.104 7.168 17.315 1.00 95.88 268 SER A O 1
ATOM 2028 N N . TYR A 1 269 ? 0.977 5.473 15.829 1.00 95.69 269 TYR A N 1
ATOM 2029 C CA . TYR A 1 269 ? 0.141 6.148 14.834 1.00 95.69 269 TYR A CA 1
ATOM 2030 C C . TYR A 1 269 ? -0.976 5.231 14.350 1.00 95.69 269 TYR A C 1
ATOM 2032 O O . TYR A 1 269 ? -0.949 4.025 14.601 1.00 95.69 269 TYR A O 1
ATOM 2040 N N . SER A 1 270 ? -1.975 5.815 13.685 1.00 95.50 270 SER A N 1
ATOM 2041 C CA . SER A 1 270 ? -3.153 5.086 13.225 1.00 95.50 270 SER A CA 1
ATOM 2042 C C . SER A 1 270 ? -2.792 4.013 12.201 1.00 95.50 270 SER A C 1
ATOM 2044 O O . SER A 1 270 ? -1.942 4.213 11.338 1.00 95.50 270 SER A O 1
ATOM 2046 N N . VAL A 1 271 ? -3.484 2.882 12.270 1.00 95.56 271 VAL A N 1
ATOM 2047 C CA . VAL A 1 271 ? -3.343 1.780 11.318 1.00 95.56 271 VAL A CA 1
ATOM 2048 C C . VAL A 1 271 ? -4.648 1.590 10.577 1.00 95.56 271 VAL A C 1
ATOM 2050 O O . VAL A 1 271 ? -5.725 1.599 11.167 1.00 95.56 271 VAL A O 1
ATOM 2053 N N . ARG A 1 272 ? -4.548 1.431 9.264 1.00 94.94 272 ARG A N 1
ATOM 2054 C CA . ARG A 1 272 ? -5.657 1.065 8.395 1.00 94.94 272 ARG A CA 1
ATOM 2055 C C . ARG A 1 272 ? -5.161 -0.002 7.451 1.00 94.94 272 ARG A C 1
ATOM 2057 O O . ARG A 1 272 ? -4.034 0.100 6.980 1.00 94.94 272 ARG A O 1
ATOM 2064 N N . CYS A 1 273 ? -6.003 -0.983 7.192 1.00 97.38 273 CYS A N 1
ATOM 2065 C CA . CYS A 1 273 ? -5.649 -2.128 6.388 1.00 97.38 273 CYS A CA 1
ATOM 2066 C C . CYS A 1 273 ? -6.368 -2.052 5.050 1.00 97.38 273 CYS A C 1
ATOM 2068 O O . CYS A 1 273 ? -7.450 -1.463 4.935 1.00 97.38 273 CYS A O 1
ATOM 2070 N N . VAL A 1 274 ? -5.734 -2.639 4.049 1.00 97.19 274 VAL A N 1
ATOM 2071 C CA . VAL A 1 274 ? -6.266 -2.744 2.699 1.00 97.19 274 VAL A CA 1
ATOM 2072 C C . VAL A 1 274 ? -6.397 -4.200 2.301 1.00 97.19 274 VAL A C 1
ATOM 2074 O O . VAL A 1 274 ? -5.647 -5.056 2.770 1.00 97.19 274 VAL A O 1
ATOM 2077 N N . LEU A 1 275 ? -7.353 -4.450 1.426 1.00 95.88 275 LEU A N 1
ATOM 2078 C CA . LEU A 1 275 ? -7.597 -5.728 0.790 1.00 95.88 275 LEU A CA 1
ATOM 2079 C C . LEU A 1 275 ? -7.694 -5.479 -0.717 1.00 95.88 275 LEU A C 1
ATOM 2081 O O . LEU A 1 275 ? -8.322 -4.511 -1.152 1.00 95.88 275 LEU A O 1
ATOM 2085 N N . ARG A 1 276 ? -7.029 -6.326 -1.503 1.00 84.94 276 ARG A N 1
ATOM 2086 C CA . ARG A 1 276 ? -6.926 -6.166 -2.959 1.00 84.94 276 ARG A CA 1
ATOM 2087 C C . ARG A 1 276 ? -7.796 -7.142 -3.736 1.00 84.94 276 ARG A C 1
ATOM 2089 O O . ARG A 1 276 ? -8.411 -6.736 -4.713 1.00 84.94 276 ARG A O 1
ATOM 2096 N N . ASP A 1 277 ? -7.845 -8.384 -3.277 1.00 75.00 277 ASP A N 1
ATOM 2097 C CA . ASP A 1 277 ? -8.467 -9.487 -3.995 1.00 75.00 277 ASP A CA 1
ATOM 2098 C C . ASP A 1 277 ? -9.559 -10.097 -3.105 1.00 75.00 277 ASP A C 1
ATOM 2100 O O . ASP A 1 277 ? -9.250 -10.588 -2.013 1.00 75.00 277 ASP A O 1
ATOM 2104 N N . LEU A 1 278 ? -10.809 -10.015 -3.575 1.00 69.88 278 LEU A N 1
ATOM 2105 C CA . LEU A 1 278 ? -11.923 -10.859 -3.131 1.00 69.88 278 LEU A CA 1
ATOM 2106 C C . LEU A 1 278 ? -11.890 -12.190 -3.886 1.00 69.88 278 LEU A C 1
ATOM 2108 O O . LEU A 1 278 ? -11.621 -12.147 -5.112 1.00 69.88 278 LEU A O 1
#

Sequence (278 aa):
MKLNKSEIFITVLISVVILGTYVVSTTLAEQSGGSPESGEDSVLMDTYNSLKSLGYGTETGANGPVWNRIISSANWVPDGTVTEDTVISGYTFYDESRTAKTGILDYPNYEVQSLQAKDFRDSNASDSWSSWTKTNTSPEVWQDGRTGLYWSASQGSMTNEFTIGLCDFFSTTPRGSYGGSDTDCGNAINACATLSLDADGDTVAESNWYLPTQAELMQAYLNGIYLGTNTSWATGSLFWSSTEASSTSAWGTNLYSGNTNGSNKTSSYSVRCVLRDL

Secondary structure (DSSP, 8-state):
----HHHHHHHHHHHHHHHHHHTTSS-----TTS-----TT-HHHHHHHHHHHTT---TTS-S-HHHHHHHHHHH--------GGGSBTT-EE-SSSSSPEE--B----TTTTTGGG--TT---S---S--EEEEEETTEEEEETTT--EEEEEEEEE-----TTT-GGGT-SSGGG--S--GGGHHHHHHHHT--B-SSSSSPPB---BPPPHHHHHHHHHTTHHHHS-HHHH--SPEEEEEEEETTEEEEE-TTT--EEEEETTS-EEEEEEE---

Foldseek 3Di:
DDQDPVRVVVVVVVVVVVVVVVLPDPEDDADPPDDDLQALRHSLLVVLVVCVVVVDDDQVGPRDDVNNVSNCVNPDFDDDDDDLLRAEAPDWDGHRDSDIDGHPNDDDPVVLVCLLPDPPPPPDDDDDLADWDQQDVVQTWIAGPSQRKIKGFWPFWFFQQADLVQDCCNVDPPSLPDQLPRVNRGDQFSSQQQDWADRRHPPHTRNSKGFAALSVLLSCLSNPVCPRDDVVRQQFWFEFHSAAPDNQWGWTARSNPRDIDTDGRRDIGIHMIMDRDD

Mean predicted aligned error: 17.45 Å

Radius of gyration: 32.9 Å; Cα contacts (8 Å, |Δi|>4): 484; chains: 1; bounding box: 60×47×103 Å

Organism: NCBI:txid1641389

InterPro domains:
  IPR011460 Lcl, C-terminal [PF07603] (142-274)

pLDDT: mean 78.59, std 18.09, range [34.22, 98.19]